Protein AF-A0A3N4IXH9-F1 (afdb_monomer_lite)

Organism: NCBI:txid1336337

Foldseek 3Di:
DDKDKDQWDPAADDDDPFFPPRCRIGIKIKDKDFCPDPVNVVCVVFQKDKDKDWDDLDDPPPPPPDPVDDDDDDDDDDPPPCDPVNVVVVSVVSVLFGTKMKIFIFGKDWDDPPDPSFVVSLVSRCVVPPDPPCCVGNPDPRMIMIMTDTAKMWMAHSVRDIDIGGDPRGDPCCPPPPDDDDPDDDDDDDDDDDD

Radius of gyration: 23.88 Å; chains: 1; bounding box: 67×43×76 Å

Secondary structure (DSSP, 8-state):
--EEEESS-SSPPPPPTT---------EEEEEE-TTSHHHHHHHH--EEEEEEE----------S--TT--------------HHHHHHHHHHHHHH---EEEEEEEEEEPPTT-HHHHHHHHHHHHHS-GGGTHHHHSSTTPEEEEEEEEEEEEE-TTS-EEEEE-TTS-----S---S--S------------

pLDDT: mean 70.68, std 21.13, range [31.0, 94.12]

Structure (mmCIF, N/CA/C/O backbone):
data_AF-A0A3N4IXH9-F1
#
_entry.id   AF-A0A3N4IXH9-F1
#
loop_
_atom_site.group_PDB
_atom_site.id
_atom_site.type_symbol
_atom_site.label_atom_id
_atom_site.label_alt_id
_atom_site.label_comp_id
_atom_site.label_asym_id
_atom_site.label_entity_id
_atom_site.label_seq_id
_atom_site.pdbx_PDB_ins_code
_atom_site.Cartn_x
_atom_site.Cartn_y
_atom_site.Cartn_z
_atom_site.occupancy
_atom_site.B_iso_or_equiv
_atom_site.auth_seq_id
_atom_site.auth_comp_id
_atom_site.auth_asym_id
_atom_site.auth_atom_id
_atom_site.pdbx_PDB_model_num
ATOM 1 N N . MET A 1 1 ? 0.686 9.020 2.179 1.00 62.75 1 MET A N 1
ATOM 2 C CA . MET A 1 1 ? 0.130 7.804 2.810 1.00 62.75 1 MET A CA 1
ATOM 3 C C . MET A 1 1 ? 1.304 6.926 3.126 1.00 62.75 1 MET A C 1
ATOM 5 O O . MET A 1 1 ? 1.977 6.500 2.195 1.00 62.75 1 MET A O 1
ATOM 9 N N . ASN A 1 2 ? 1.575 6.731 4.406 1.00 80.38 2 ASN A N 1
ATOM 10 C CA . ASN A 1 2 ? 2.655 5.852 4.805 1.00 80.38 2 ASN A CA 1
ATOM 11 C C . ASN A 1 2 ? 2.198 4.404 4.692 1.00 80.38 2 ASN A C 1
ATOM 13 O O . ASN A 1 2 ? 0.999 4.109 4.677 1.00 80.38 2 ASN A O 1
ATOM 17 N N . TYR A 1 3 ? 3.165 3.509 4.599 1.00 89.44 3 TYR A N 1
ATOM 18 C CA . TYR A 1 3 ? 2.923 2.082 4.614 1.00 89.44 3 TYR A CA 1
ATOM 19 C C . TYR A 1 3 ? 3.891 1.425 5.591 1.00 89.44 3 TYR A C 1
ATOM 21 O O . TYR A 1 3 ? 4.951 1.966 5.899 1.00 89.44 3 TYR A O 1
ATOM 29 N N . THR A 1 4 ? 3.523 0.255 6.086 1.00 92.31 4 THR A N 1
ATOM 30 C CA . THR A 1 4 ? 4.424 -0.602 6.853 1.00 92.31 4 THR A CA 1
ATOM 31 C C . THR A 1 4 ? 4.406 -1.975 6.227 1.00 92.31 4 THR A C 1
ATOM 33 O O . THR A 1 4 ? 3.350 -2.587 6.104 1.00 92.31 4 THR A O 1
ATOM 36 N N . TYR A 1 5 ? 5.573 -2.447 5.812 1.00 92.75 5 TYR A N 1
ATOM 37 C CA . TYR A 1 5 ? 5.736 -3.822 5.373 1.00 92.75 5 TYR A CA 1
ATOM 38 C C . TYR A 1 5 ? 5.918 -4.724 6.593 1.00 92.75 5 TYR A C 1
ATOM 40 O O . TYR A 1 5 ? 6.781 -4.461 7.431 1.00 92.75 5 TYR A O 1
ATOM 48 N N . LEU A 1 6 ? 5.126 -5.789 6.677 1.00 92.38 6 LEU A N 1
ATOM 49 C CA . LEU A 1 6 ? 5.348 -6.882 7.610 1.00 92.38 6 LEU A CA 1
ATOM 50 C C . LEU A 1 6 ? 5.650 -8.161 6.830 1.00 92.38 6 LEU A C 1
ATOM 52 O O . LEU A 1 6 ? 4.839 -8.554 5.995 1.00 92.38 6 LEU A O 1
ATOM 56 N N . PRO A 1 7 ? 6.767 -8.850 7.116 1.00 89.88 7 PRO A N 1
ATOM 57 C CA . PRO A 1 7 ? 7.109 -10.093 6.428 1.00 89.88 7 PRO A CA 1
ATOM 58 C C . PRO A 1 7 ? 6.159 -11.243 6.781 1.00 89.88 7 PRO A C 1
ATOM 60 O O . PRO A 1 7 ? 5.978 -12.159 5.986 1.00 89.88 7 PRO A O 1
ATOM 63 N N . VAL A 1 8 ? 5.566 -11.198 7.975 1.00 88.19 8 VAL A N 1
ATOM 64 C CA . VAL A 1 8 ? 4.682 -12.230 8.511 1.00 88.19 8 VAL A CA 1
ATOM 65 C C . VAL A 1 8 ? 3.567 -11.536 9.276 1.00 88.19 8 VAL A C 1
ATOM 67 O O . VAL A 1 8 ? 3.833 -10.758 10.195 1.00 88.19 8 VAL A O 1
ATOM 70 N N . SER A 1 9 ? 2.322 -11.821 8.904 1.00 88.25 9 SER A N 1
ATOM 71 C CA . SER A 1 9 ? 1.167 -11.437 9.708 1.00 88.25 9 SER A CA 1
ATOM 72 C C . SER A 1 9 ? 0.860 -12.494 10.785 1.00 88.25 9 SER A C 1
ATOM 74 O O . SER A 1 9 ? 0.849 -13.689 10.464 1.00 88.25 9 SER A O 1
ATOM 76 N N . PRO A 1 10 ? 0.580 -12.081 12.041 1.00 88.44 10 PRO A N 1
ATOM 77 C CA . PRO A 1 10 ? 0.090 -12.981 13.084 1.00 88.44 10 PRO A CA 1
ATOM 78 C C . PRO A 1 10 ? -1.407 -13.309 12.950 1.00 88.44 10 PRO A C 1
ATOM 80 O O . PRO A 1 10 ? -1.886 -14.203 13.645 1.00 88.44 10 PRO A O 1
ATOM 83 N N . TYR A 1 11 ? -2.143 -12.607 12.080 1.00 88.25 11 TYR A N 1
ATOM 84 C CA . TYR A 1 11 ? -3.570 -12.826 11.844 1.00 88.25 11 TYR A CA 1
ATOM 85 C C . TYR A 1 11 ? -3.808 -13.533 10.501 1.00 88.25 11 TYR A C 1
ATOM 87 O O . TYR A 1 11 ? -3.047 -13.318 9.554 1.00 88.25 11 TYR A O 1
ATOM 95 N N . PRO A 1 12 ? -4.870 -14.354 10.390 1.00 84.12 12 PRO A N 1
ATOM 96 C CA . PRO A 1 12 ? -5.254 -14.984 9.134 1.00 84.12 12 PRO A CA 1
ATOM 97 C C . PRO A 1 12 ? -5.460 -13.968 8.013 1.00 84.12 12 PRO A C 1
ATOM 99 O O . PRO A 1 12 ? -6.239 -13.025 8.144 1.00 84.12 12 PRO A O 1
ATOM 102 N N . LEU A 1 13 ? -4.792 -14.189 6.883 1.00 79.81 13 LEU A N 1
ATOM 103 C CA . LEU A 1 13 ? -5.006 -13.374 5.692 1.00 79.81 13 LEU A CA 1
ATOM 104 C C . LEU A 1 13 ? -6.281 -13.813 4.954 1.00 79.81 13 LEU A C 1
ATOM 106 O O . LEU A 1 13 ? -6.589 -15.008 4.925 1.00 79.81 13 LEU A O 1
ATOM 110 N N . PRO A 1 14 ? -7.022 -12.882 4.323 1.00 70.44 14 PRO A N 1
ATOM 111 C CA . PRO A 1 14 ? -8.186 -13.247 3.530 1.00 70.44 14 PRO A CA 1
ATOM 112 C C . PRO A 1 14 ? -7.795 -14.162 2.371 1.00 70.44 14 PRO A C 1
ATOM 114 O O . PRO A 1 14 ? -6.742 -13.990 1.745 1.00 70.44 14 PRO A O 1
ATOM 117 N N . ALA A 1 15 ? -8.683 -15.108 2.061 1.00 65.88 15 ALA A N 1
ATOM 118 C CA . ALA A 1 15 ? -8.535 -15.977 0.905 1.00 65.88 15 ALA A CA 1
ATOM 119 C C . ALA A 1 15 ? -8.451 -15.135 -0.376 1.00 65.88 15 ALA A C 1
ATOM 121 O O . ALA A 1 15 ? -9.263 -14.233 -0.602 1.00 65.88 15 ALA A O 1
ATOM 122 N N . THR A 1 16 ? -7.465 -15.430 -1.220 1.00 66.19 16 THR A N 1
ATOM 123 C CA . THR A 1 16 ? -7.347 -14.795 -2.531 1.00 66.19 16 THR A CA 1
ATOM 124 C C . THR A 1 16 ? -8.199 -15.568 -3.528 1.00 66.19 16 THR A C 1
ATOM 126 O O . THR A 1 16 ? -8.319 -16.788 -3.452 1.00 66.19 16 THR A O 1
ATOM 129 N N . SER A 1 17 ? -8.851 -14.864 -4.459 1.00 54.59 17 SER A N 1
ATOM 130 C CA . SER A 1 17 ? -9.852 -15.466 -5.361 1.00 54.59 17 SER A CA 1
ATOM 131 C C . SER A 1 17 ? -9.294 -16.499 -6.354 1.00 54.59 17 SER A C 1
ATOM 133 O O . SER A 1 17 ? -10.045 -16.983 -7.193 1.00 54.59 17 SER A O 1
ATOM 135 N N . ILE A 1 18 ? -7.989 -16.782 -6.305 1.00 53.88 18 ILE A N 1
ATOM 136 C CA . ILE A 1 18 ? -7.250 -17.514 -7.342 1.00 53.88 18 ILE A CA 1
ATOM 137 C C . ILE A 1 18 ? -6.733 -18.867 -6.828 1.00 53.88 18 ILE A C 1
ATOM 139 O O . ILE A 1 18 ? -6.409 -19.728 -7.633 1.00 53.88 18 ILE A O 1
ATOM 143 N N . SER A 1 19 ? -6.689 -19.118 -5.513 1.00 49.44 19 SER A N 1
ATOM 144 C CA . SER A 1 19 ? -6.167 -20.394 -5.014 1.00 49.44 19 SER A CA 1
ATOM 145 C C . SER A 1 19 ? -6.660 -20.747 -3.619 1.00 49.44 19 SER A C 1
ATOM 147 O O . SER A 1 19 ? -6.647 -19.936 -2.695 1.00 49.44 19 SER A O 1
ATOM 149 N N . SER A 1 20 ? -7.018 -22.016 -3.453 1.00 48.81 20 SER A N 1
ATOM 150 C CA . SER A 1 20 ? -7.229 -22.713 -2.183 1.00 48.81 20 SER A CA 1
ATOM 151 C C . SER A 1 20 ? -5.920 -22.938 -1.402 1.00 48.81 20 SER A C 1
ATOM 153 O O . SER A 1 20 ? -5.792 -23.924 -0.677 1.00 48.81 20 SER A O 1
ATOM 155 N N . SER A 1 21 ? -4.918 -22.064 -1.555 1.00 50.97 21 SER A N 1
ATOM 156 C CA . SER A 1 21 ? -3.692 -22.100 -0.762 1.00 50.97 21 SER A CA 1
ATOM 157 C C . SER A 1 21 ? -4.029 -21.693 0.673 1.00 50.97 21 SER A C 1
ATOM 159 O O . SER A 1 21 ? -4.278 -20.522 0.961 1.00 50.97 21 SER A O 1
ATOM 161 N N . SER A 1 22 ? -4.033 -22.658 1.588 1.00 53.00 22 SER A N 1
ATOM 162 C CA . SER A 1 22 ? -4.315 -22.481 3.017 1.00 53.00 22 SER A CA 1
ATOM 163 C C . SER A 1 22 ? -3.175 -21.798 3.789 1.00 53.00 22 SER A C 1
ATOM 165 O O . SER A 1 22 ? -3.011 -22.040 4.985 1.00 53.00 22 SER A O 1
ATOM 167 N N . SER A 1 23 ? -2.330 -21.001 3.126 1.00 60.78 23 SER A N 1
ATOM 168 C CA . SER A 1 23 ? -1.272 -20.245 3.792 1.00 60.78 23 SER A CA 1
ATOM 169 C C . SER A 1 23 ? -1.914 -19.112 4.593 1.00 60.78 23 SER A C 1
ATOM 171 O O . SER A 1 23 ? -2.156 -18.018 4.087 1.00 60.78 23 SER A O 1
ATOM 173 N N . THR A 1 24 ? -2.214 -19.398 5.857 1.00 66.88 24 THR A N 1
ATOM 174 C CA . THR A 1 24 ? -2.821 -18.463 6.816 1.00 66.88 24 THR A CA 1
ATOM 175 C C . THR A 1 24 ? -1.896 -17.292 7.164 1.00 66.88 24 THR A C 1
ATOM 177 O O . THR A 1 24 ? -2.345 -16.312 7.746 1.00 66.88 24 THR A O 1
ATOM 180 N N . SER A 1 25 ? -0.612 -17.373 6.801 1.00 75.38 25 SER A N 1
ATOM 181 C CA . SER A 1 25 ? 0.394 -16.354 7.082 1.00 75.38 25 SER A CA 1
ATOM 182 C C . SER A 1 25 ? 1.233 -16.049 5.844 1.00 75.38 25 SER A C 1
ATOM 184 O O . SER A 1 25 ? 1.491 -16.925 5.019 1.00 75.38 25 SER A O 1
ATOM 186 N N . GLY A 1 26 ? 1.642 -14.792 5.715 1.00 82.44 26 GLY A N 1
ATOM 187 C CA . GLY A 1 26 ? 2.444 -14.297 4.608 1.00 82.44 26 GLY A CA 1
ATOM 188 C C . GLY A 1 26 ? 2.765 -12.810 4.762 1.00 82.44 26 GLY A C 1
ATOM 189 O O . GLY A 1 26 ? 2.314 -12.179 5.729 1.00 82.44 26 GLY A O 1
ATOM 190 N N . PRO A 1 27 ? 3.539 -12.253 3.819 1.00 89.38 27 PRO A N 1
ATOM 191 C CA . PRO A 1 27 ? 3.901 -10.848 3.834 1.00 89.38 27 PRO A CA 1
ATOM 192 C C . PRO A 1 27 ? 2.694 -9.957 3.540 1.00 89.38 27 PRO A C 1
ATOM 194 O O . PRO A 1 27 ? 1.865 -10.259 2.677 1.00 89.38 27 PRO A O 1
ATOM 197 N N . VAL A 1 28 ? 2.618 -8.826 4.238 1.00 92.94 28 VAL A N 1
ATOM 198 C CA . VAL A 1 28 ? 1.545 -7.841 4.082 1.00 92.94 28 VAL A CA 1
ATOM 199 C C . VAL A 1 28 ? 2.058 -6.413 4.096 1.00 92.94 28 VAL A C 1
ATOM 201 O O . VAL A 1 28 ? 3.074 -6.085 4.709 1.00 92.94 28 VAL A O 1
ATOM 204 N N . ILE A 1 29 ? 1.298 -5.538 3.446 1.00 94.12 29 ILE A N 1
ATOM 205 C CA . ILE A 1 29 ? 1.477 -4.093 3.512 1.00 94.12 29 ILE A CA 1
ATOM 206 C C . ILE A 1 29 ? 0.325 -3.505 4.318 1.00 94.12 29 ILE A C 1
ATOM 208 O O . ILE A 1 29 ? -0.839 -3.622 3.942 1.00 94.12 29 ILE A O 1
ATOM 212 N N . ILE A 1 30 ? 0.659 -2.848 5.419 1.00 93.44 30 ILE A N 1
ATOM 213 C CA . ILE A 1 30 ? -0.283 -2.124 6.263 1.00 93.44 30 ILE A CA 1
ATOM 214 C C . ILE A 1 30 ? -0.332 -0.678 5.799 1.00 93.44 30 ILE A C 1
ATOM 216 O O . ILE A 1 30 ? 0.703 -0.041 5.596 1.00 93.44 30 ILE A O 1
ATOM 220 N N . MET A 1 31 ? -1.537 -0.148 5.675 1.00 91.88 31 MET A N 1
ATOM 221 C CA . MET A 1 31 ? -1.786 1.264 5.438 1.00 91.88 31 MET A CA 1
ATOM 222 C C . MET A 1 31 ? -3.039 1.703 6.184 1.00 91.88 31 MET A C 1
ATOM 224 O O . MET A 1 31 ? -3.911 0.898 6.505 1.00 91.88 31 MET A O 1
ATOM 228 N N . THR A 1 32 ? -3.144 2.995 6.458 1.00 90.25 32 THR A N 1
ATOM 229 C CA . THR A 1 32 ? -4.322 3.574 7.098 1.00 90.25 32 THR A CA 1
ATOM 230 C C . THR A 1 32 ? -5.202 4.306 6.098 1.00 90.25 32 THR A C 1
ATOM 232 O O . THR A 1 32 ? -4.756 4.759 5.044 1.00 90.25 32 THR A O 1
ATOM 235 N N . THR A 1 33 ? -6.495 4.411 6.389 1.00 89.19 33 THR A N 1
ATOM 236 C CA . THR A 1 33 ? -7.419 5.201 5.575 1.00 89.19 33 THR A CA 1
ATOM 237 C C . THR A 1 33 ? -8.544 5.790 6.416 1.00 89.19 33 THR A C 1
ATOM 239 O O . THR A 1 33 ? -8.880 5.274 7.477 1.00 89.19 33 THR A O 1
ATOM 242 N N . GLN A 1 34 ? -9.137 6.885 5.948 1.00 88.12 34 GLN A N 1
ATOM 243 C CA . GLN A 1 34 ? -10.284 7.505 6.607 1.00 88.12 34 GLN A CA 1
ATOM 244 C C . GLN A 1 34 ? -11.594 6.871 6.107 1.00 88.12 34 GLN A C 1
ATOM 246 O O . GLN A 1 34 ? -11.737 6.622 4.903 1.00 88.12 34 GLN A O 1
ATOM 251 N N . PRO A 1 35 ? -12.589 6.645 6.978 1.00 85.31 35 PRO A N 1
ATOM 252 C CA . PRO A 1 35 ? -13.747 5.814 6.671 1.00 85.31 35 PRO A CA 1
ATOM 253 C C . PRO A 1 35 ? -14.724 6.517 5.726 1.00 85.31 35 PRO A C 1
ATOM 255 O O . PRO A 1 35 ? -15.407 5.863 4.949 1.00 85.31 35 PRO A O 1
ATOM 258 N N . SER A 1 36 ? -14.732 7.851 5.730 1.00 86.75 36 SER A N 1
ATOM 259 C CA . SER A 1 36 ? -15.562 8.698 4.870 1.00 86.75 36 SER A CA 1
ATOM 260 C C . SER A 1 36 ? -15.049 8.828 3.431 1.00 86.75 36 SER A C 1
ATOM 262 O O . SER A 1 36 ? -15.692 9.467 2.598 1.00 86.75 36 SER A O 1
ATOM 264 N N . THR A 1 37 ? -13.885 8.258 3.106 1.00 88.00 37 THR A N 1
ATOM 265 C CA . THR A 1 37 ? -13.291 8.430 1.777 1.00 88.00 37 THR A CA 1
ATOM 266 C C . THR A 1 37 ? -13.901 7.482 0.751 1.00 88.00 37 THR A C 1
ATOM 268 O O . THR A 1 37 ? -14.219 6.328 1.040 1.00 88.00 37 THR A O 1
ATOM 271 N N . LYS A 1 38 ? -13.952 7.932 -0.512 1.00 89.81 38 LYS A N 1
ATOM 272 C CA . LYS A 1 38 ? -14.266 7.057 -1.655 1.00 89.81 38 LYS A CA 1
ATOM 273 C C . LYS A 1 38 ? -13.324 5.853 -1.731 1.00 89.81 38 LYS A C 1
ATOM 275 O O . LYS A 1 38 ? -13.741 4.790 -2.171 1.00 89.81 38 LYS A O 1
ATOM 280 N N . LYS A 1 39 ? -12.068 6.009 -1.285 1.00 86.44 39 LYS A N 1
ATOM 281 C CA . LYS A 1 39 ? -11.094 4.914 -1.227 1.00 86.44 39 LYS A CA 1
ATOM 282 C C . LYS A 1 39 ? -11.608 3.785 -0.336 1.00 86.44 39 LYS A C 1
ATOM 284 O O . LYS A 1 39 ? -11.651 2.654 -0.795 1.00 86.44 39 LYS A O 1
ATOM 289 N N . THR A 1 40 ? -12.044 4.089 0.884 1.00 89.56 40 THR A N 1
ATOM 290 C CA . THR A 1 40 ? -12.582 3.080 1.810 1.00 89.56 40 THR A CA 1
ATOM 291 C C . THR A 1 40 ? -13.818 2.395 1.250 1.00 89.56 40 THR A C 1
ATOM 293 O O . THR A 1 40 ? -13.888 1.171 1.270 1.00 89.56 40 THR A O 1
ATOM 296 N N . LEU A 1 41 ? -14.746 3.163 0.674 1.00 91.44 41 LEU A N 1
ATOM 297 C CA . LEU A 1 41 ? -15.937 2.603 0.031 1.00 91.44 41 LEU A CA 1
ATOM 298 C C . LEU A 1 41 ? -15.569 1.640 -1.107 1.00 91.44 41 LEU A C 1
ATOM 300 O O . LEU A 1 41 ? -16.084 0.523 -1.166 1.00 91.44 41 LEU A O 1
ATOM 304 N N . ASN A 1 42 ? -14.637 2.042 -1.974 1.00 91.75 42 ASN A N 1
ATOM 305 C CA . ASN A 1 42 ? -14.183 1.207 -3.081 1.00 91.75 42 ASN A CA 1
ATOM 306 C C . ASN A 1 42 ? -13.516 -0.078 -2.578 1.00 91.75 42 ASN A C 1
ATOM 308 O O . ASN A 1 42 ? -13.824 -1.143 -3.104 1.00 91.75 42 ASN A O 1
ATOM 312 N N . LEU A 1 43 ? -12.680 0.004 -1.536 1.00 91.44 43 LEU A N 1
ATOM 313 C CA . LEU A 1 43 ? -12.023 -1.157 -0.924 1.00 91.44 43 LEU A CA 1
ATOM 314 C C . LEU A 1 43 ? -13.025 -2.167 -0.353 1.00 91.44 43 LEU A C 1
ATOM 316 O O . LEU A 1 43 ? -12.805 -3.368 -0.467 1.00 91.44 43 LEU A O 1
ATOM 320 N N . THR A 1 44 ? -14.129 -1.700 0.237 1.00 89.12 44 THR A N 1
ATOM 321 C CA . THR A 1 44 ? -15.196 -2.587 0.723 1.00 89.12 44 THR A CA 1
ATOM 322 C C . THR A 1 44 ? -15.959 -3.247 -0.427 1.00 89.12 44 THR A C 1
ATOM 324 O O . THR A 1 44 ? -16.347 -4.405 -0.310 1.00 89.12 44 THR A O 1
ATOM 327 N N . SER A 1 45 ? -16.167 -2.539 -1.542 1.00 92.25 45 SER A N 1
ATOM 328 C CA . SER A 1 45 ? -16.876 -3.085 -2.711 1.00 92.25 45 SER A CA 1
ATOM 329 C C . SER A 1 45 ? -16.025 -4.024 -3.572 1.00 92.25 45 SER A C 1
ATOM 331 O O . SER A 1 45 ? -16.546 -4.969 -4.159 1.00 92.25 45 SER A O 1
ATOM 333 N N . ASN A 1 46 ? -14.721 -3.760 -3.666 1.00 92.00 46 ASN A N 1
ATOM 334 C CA . ASN A 1 46 ? -13.781 -4.514 -4.477 1.00 92.00 46 ASN A CA 1
ATOM 335 C C . ASN A 1 46 ? -12.417 -4.556 -3.768 1.00 92.00 46 ASN A C 1
ATOM 337 O O . ASN A 1 46 ? -11.705 -3.547 -3.751 1.00 92.00 46 ASN A O 1
ATOM 341 N N . PRO A 1 47 ? -12.019 -5.719 -3.225 1.00 91.38 47 PRO A N 1
ATOM 342 C CA . PRO A 1 47 ? -10.752 -5.851 -2.523 1.00 91.38 47 PRO A CA 1
ATOM 343 C C . PRO A 1 47 ? -9.545 -5.882 -3.471 1.00 91.38 47 PRO A C 1
ATOM 345 O O . PRO A 1 47 ? -8.417 -5.820 -2.993 1.00 91.38 47 PRO A O 1
ATOM 348 N N . ARG A 1 48 ? -9.721 -5.982 -4.797 1.00 91.88 48 ARG A N 1
ATOM 349 C CA . ARG A 1 48 ? -8.594 -6.000 -5.743 1.00 91.88 48 ARG A CA 1
ATOM 350 C C . ARG A 1 48 ? -7.961 -4.617 -5.843 1.00 91.88 48 ARG A C 1
ATOM 352 O O . ARG A 1 48 ? -8.611 -3.654 -6.249 1.00 91.88 48 ARG A O 1
ATOM 359 N N . VAL A 1 49 ? -6.678 -4.535 -5.509 1.00 93.06 49 VAL A N 1
ATOM 360 C CA . VAL A 1 49 ? -5.915 -3.286 -5.480 1.00 93.06 49 VAL A CA 1
ATOM 361 C C . VAL A 1 49 ? -4.607 -3.406 -6.247 1.00 93.06 49 VAL A C 1
ATOM 363 O O . VAL A 1 49 ? -4.026 -4.482 -6.362 1.00 93.06 49 VAL A O 1
ATOM 366 N N . SER A 1 50 ? -4.134 -2.261 -6.731 1.00 93.62 50 SER A N 1
ATOM 367 C CA . SER A 1 50 ? -2.798 -2.091 -7.289 1.00 93.62 50 SER A CA 1
ATOM 368 C C . SER A 1 50 ? -2.095 -0.965 -6.534 1.00 93.62 50 SER A C 1
ATOM 370 O O . SER A 1 50 ? -2.673 0.107 -6.326 1.00 93.62 50 SER A O 1
ATOM 372 N N . LEU A 1 51 ? -0.878 -1.224 -6.067 1.00 92.81 51 LEU A N 1
ATOM 373 C CA . LEU A 1 51 ? -0.031 -0.292 -5.338 1.00 92.81 51 LEU A CA 1
ATOM 374 C C . LEU A 1 51 ? 1.188 0.024 -6.198 1.00 92.81 51 LEU A C 1
ATOM 376 O O . LEU A 1 51 ? 1.983 -0.862 -6.496 1.00 92.81 51 LEU A O 1
ATOM 380 N N . LEU A 1 52 ? 1.351 1.291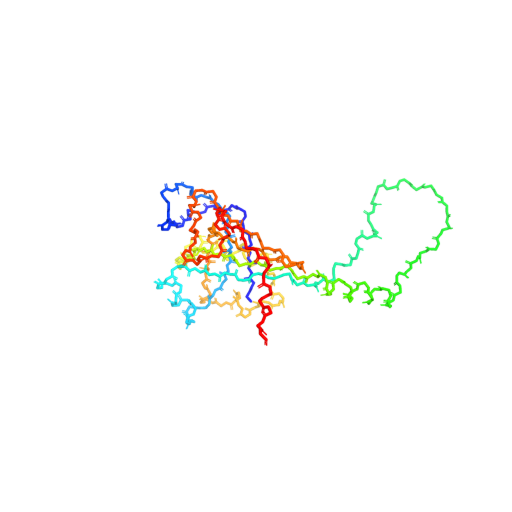 -6.568 1.00 91.75 52 LEU A N 1
ATOM 381 C CA . LEU A 1 52 ? 2.556 1.755 -7.243 1.00 91.75 52 LEU A CA 1
ATOM 382 C C . LEU A 1 52 ? 3.575 2.220 -6.201 1.00 91.75 52 LEU A C 1
ATOM 384 O O . LEU A 1 52 ? 3.313 3.153 -5.439 1.00 91.75 52 LEU A O 1
ATOM 388 N N . VAL A 1 53 ? 4.738 1.582 -6.194 1.00 87.62 53 VAL A N 1
ATOM 389 C CA . VAL A 1 53 ? 5.904 1.962 -5.396 1.00 87.62 53 VAL A CA 1
ATOM 390 C C . VAL A 1 53 ? 6.976 2.457 -6.357 1.00 87.62 53 VAL A C 1
ATOM 392 O O . VAL A 1 53 ? 7.199 1.851 -7.398 1.00 87.62 53 VAL A O 1
ATOM 395 N N . HIS A 1 54 ? 7.632 3.559 -6.028 1.00 84.69 54 HIS A N 1
ATOM 396 C CA . HIS A 1 54 ? 8.819 4.032 -6.732 1.00 84.69 54 HIS A CA 1
ATOM 397 C C . HIS A 1 54 ? 9.904 4.323 -5.703 1.00 84.69 54 HIS A C 1
ATOM 399 O O . HIS A 1 54 ? 9.599 4.608 -4.538 1.00 84.69 54 HIS A O 1
ATOM 405 N N . ASP A 1 55 ? 11.161 4.220 -6.109 1.00 75.06 55 ASP A N 1
ATOM 406 C CA . ASP A 1 55 ? 12.261 4.694 -5.293 1.00 75.06 55 ASP A CA 1
ATOM 407 C C . ASP A 1 55 ? 12.209 6.221 -5.164 1.00 75.06 55 ASP A C 1
ATOM 409 O O . ASP A 1 55 ? 12.060 6.965 -6.130 1.00 75.06 55 ASP A O 1
ATOM 413 N N . TRP A 1 56 ? 12.320 6.708 -3.928 1.00 66.44 56 TRP A N 1
ATOM 414 C CA . TRP A 1 56 ? 12.670 8.102 -3.700 1.00 66.44 56 TRP A CA 1
ATOM 415 C C . TRP A 1 56 ? 14.189 8.161 -3.590 1.00 66.44 56 TRP A C 1
ATOM 417 O O . TRP A 1 56 ? 14.783 7.527 -2.715 1.00 66.44 56 TRP A O 1
ATOM 427 N N . VAL A 1 57 ? 14.826 8.954 -4.446 1.00 54.41 57 VAL A N 1
ATOM 428 C CA . VAL A 1 57 ? 16.235 9.334 -4.302 1.00 54.41 57 VAL A CA 1
ATOM 429 C C . VAL A 1 57 ? 16.408 10.234 -3.076 1.00 54.41 57 VAL A C 1
ATOM 431 O O . VAL A 1 57 ? 16.422 11.457 -3.177 1.00 54.41 57 VAL A O 1
ATOM 434 N N . SER A 1 58 ? 16.484 9.635 -1.892 1.00 53.91 58 SER A N 1
ATOM 435 C CA . SER A 1 58 ? 16.845 10.342 -0.665 1.00 53.91 58 SER A CA 1
ATOM 436 C C . SER A 1 58 ? 18.266 9.971 -0.283 1.00 53.91 58 SER A C 1
ATOM 438 O O . SER A 1 58 ? 18.586 8.803 -0.060 1.00 53.91 58 SER A O 1
ATOM 440 N N . HIS A 1 59 ? 19.117 10.996 -0.246 1.00 41.69 59 HIS A N 1
ATOM 441 C CA . HIS A 1 59 ? 20.520 10.973 0.145 1.00 41.69 59 HIS A CA 1
ATOM 442 C C . HIS A 1 59 ? 20.749 10.055 1.348 1.00 41.69 59 HIS A C 1
ATOM 444 O O . HIS A 1 59 ? 20.537 10.453 2.492 1.00 41.69 59 HIS A O 1
ATOM 450 N N . ARG A 1 60 ? 21.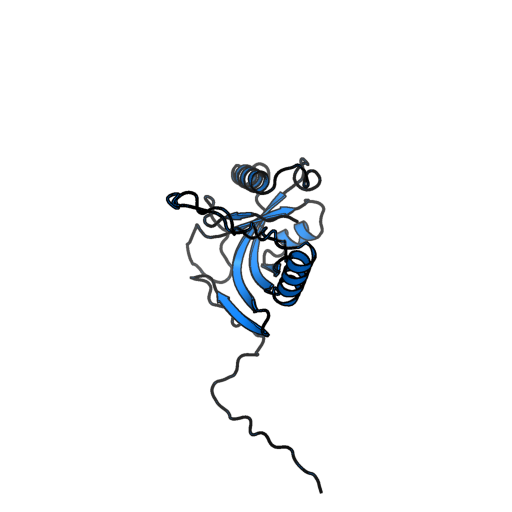241 8.833 1.124 1.00 44.62 60 ARG A N 1
ATOM 451 C CA . ARG A 1 60 ? 21.995 8.182 2.191 1.00 44.62 60 ARG A CA 1
ATOM 452 C C . ARG A 1 60 ? 23.273 9.009 2.321 1.00 44.62 60 ARG A C 1
ATOM 454 O O . ARG A 1 60 ? 24.015 9.049 1.337 1.00 44.62 60 ARG A O 1
ATOM 461 N N . PRO A 1 61 ? 23.553 9.691 3.450 1.00 41.44 61 PRO A N 1
ATOM 462 C CA . PRO A 1 61 ? 24.914 10.141 3.687 1.00 41.44 61 PRO A CA 1
ATOM 463 C C . PRO A 1 61 ? 25.781 8.900 3.520 1.00 41.44 61 PRO A C 1
ATOM 465 O O . PRO A 1 61 ? 25.481 7.851 4.099 1.00 41.44 61 PRO A O 1
ATOM 468 N N . SER A 1 62 ? 26.758 8.978 2.620 1.00 38.53 62 SER A N 1
ATOM 469 C CA . SER A 1 62 ? 27.645 7.863 2.345 1.00 38.53 62 SER A CA 1
ATOM 470 C C . SER A 1 62 ? 28.163 7.347 3.684 1.00 38.53 62 SER A C 1
ATOM 472 O O . SER A 1 62 ? 28.828 8.070 4.426 1.00 38.53 62 SER A O 1
ATOM 474 N N . LEU A 1 63 ? 27.837 6.098 4.023 1.00 45.31 63 LEU A N 1
ATOM 475 C CA . LEU A 1 63 ? 28.456 5.382 5.135 1.00 45.31 63 LEU A CA 1
ATOM 476 C C . LEU A 1 63 ? 29.891 5.025 4.728 1.00 45.31 63 LEU A C 1
ATOM 478 O O . LEU A 1 63 ? 30.273 3.868 4.627 1.00 45.31 63 LEU A O 1
ATOM 482 N N . SER A 1 64 ? 30.690 6.044 4.449 1.00 47.69 64 SER A N 1
ATOM 483 C CA . SER A 1 64 ? 32.120 5.974 4.216 1.00 47.69 64 SER A CA 1
ATOM 484 C C . SER A 1 64 ? 32.828 6.567 5.429 1.00 47.69 64 SER A C 1
ATOM 486 O O . SER A 1 64 ? 33.639 7.467 5.264 1.00 47.69 64 SER A O 1
ATOM 488 N N . SER A 1 65 ? 32.458 6.148 6.649 1.00 43.97 65 SER A N 1
ATOM 489 C CA . SER A 1 65 ? 33.161 6.454 7.914 1.00 43.97 65 SER A CA 1
ATOM 490 C C . SER A 1 65 ? 32.573 5.672 9.107 1.00 43.97 65 SER A C 1
ATOM 492 O O . SER A 1 65 ? 32.150 6.269 10.088 1.00 43.97 65 SER A O 1
ATOM 494 N N . ALA A 1 66 ? 32.497 4.339 9.055 1.00 42.91 66 ALA A N 1
ATOM 495 C CA . ALA A 1 66 ? 32.238 3.549 10.270 1.00 42.91 66 ALA A CA 1
ATOM 496 C C . ALA A 1 66 ? 32.802 2.122 10.180 1.00 42.91 66 ALA A C 1
ATOM 498 O O . ALA A 1 66 ? 32.116 1.151 10.482 1.00 42.91 66 ALA A O 1
ATOM 499 N N . ASN A 1 67 ? 34.074 1.974 9.799 1.00 40.66 67 ASN A N 1
ATOM 500 C CA . ASN A 1 67 ? 34.812 0.775 10.201 1.00 40.66 67 ASN A CA 1
ATOM 501 C C . ASN A 1 67 ? 35.206 0.945 11.677 1.00 40.66 67 ASN A C 1
ATOM 503 O O . ASN A 1 67 ? 36.281 1.449 11.983 1.00 40.66 67 ASN A O 1
ATOM 507 N N . ALA A 1 68 ? 34.327 0.538 12.597 1.00 44.81 68 ALA A N 1
ATOM 508 C CA . ALA A 1 68 ? 34.548 0.616 14.048 1.00 44.81 68 ALA A CA 1
ATOM 509 C C . ALA A 1 68 ? 35.573 -0.409 14.593 1.00 44.81 68 ALA A C 1
ATOM 511 O O . ALA A 1 68 ? 35.762 -0.496 15.801 1.00 44.81 68 ALA A O 1
ATOM 512 N N . PHE A 1 69 ? 36.236 -1.184 13.723 1.00 41.53 69 PHE A N 1
ATOM 513 C CA . PHE A 1 69 ? 37.152 -2.270 14.109 1.00 41.53 69 PHE A CA 1
ATOM 514 C C . PHE A 1 69 ? 38.497 -2.287 13.359 1.00 41.53 69 PHE A C 1
ATOM 516 O O . PHE A 1 69 ? 39.217 -3.281 13.418 1.00 41.53 69 PHE A O 1
ATOM 523 N N . ALA A 1 70 ? 38.881 -1.211 12.664 1.00 45.66 70 ALA A N 1
ATOM 524 C CA . ALA A 1 70 ? 40.213 -1.150 12.058 1.00 45.66 70 ALA A CA 1
ATOM 525 C C . ALA A 1 70 ? 41.275 -0.823 13.134 1.00 45.66 70 ALA A C 1
ATOM 527 O O . ALA A 1 70 ? 41.167 0.225 13.776 1.00 45.66 70 ALA A O 1
ATOM 528 N N . PRO A 1 71 ? 42.288 -1.684 13.363 1.00 37.41 71 PRO A N 1
ATOM 529 C CA . PRO A 1 71 ? 43.337 -1.411 14.336 1.00 37.41 71 PRO A CA 1
ATOM 530 C C . PRO A 1 71 ? 44.158 -0.192 13.901 1.00 37.41 71 PRO A C 1
ATOM 532 O O . PRO A 1 71 ? 44.576 -0.063 12.751 1.00 37.41 71 PRO A O 1
ATOM 535 N N . SER A 1 72 ? 44.352 0.724 14.844 1.00 46.16 72 SER A N 1
ATOM 536 C CA . SER A 1 72 ? 45.053 1.990 14.678 1.00 46.16 72 SER A CA 1
ATOM 537 C C . SER A 1 72 ? 46.564 1.785 14.541 1.00 46.16 72 SER A C 1
ATOM 539 O O . SER A 1 72 ? 47.252 1.582 15.542 1.00 46.16 72 SER A O 1
ATOM 541 N N . THR A 1 73 ? 47.093 1.914 13.327 1.00 39.44 73 THR A N 1
ATOM 542 C CA . THR A 1 73 ? 48.533 2.076 13.079 1.00 39.44 73 THR A CA 1
ATOM 543 C C . THR A 1 73 ? 48.804 3.152 12.018 1.00 39.44 73 THR A C 1
ATOM 545 O O . THR A 1 73 ? 48.981 2.854 10.844 1.00 39.44 73 THR A O 1
ATOM 548 N N . SER A 1 74 ? 48.910 4.398 12.505 1.00 40.62 74 SER A N 1
ATOM 549 C CA . SER A 1 74 ? 49.792 5.488 12.018 1.00 40.62 74 SER A CA 1
ATOM 550 C C . SER A 1 74 ? 49.527 6.090 10.605 1.00 40.62 74 SER A C 1
ATOM 552 O O . SER A 1 74 ? 48.678 5.608 9.871 1.00 40.62 74 SER A O 1
ATOM 554 N N . PRO A 1 75 ? 50.158 7.225 10.227 1.00 50.53 75 PRO A N 1
ATOM 555 C CA . PRO A 1 75 ? 49.638 8.576 10.461 1.00 50.53 75 PRO A CA 1
ATOM 556 C C . PRO A 1 75 ? 49.458 9.412 9.166 1.00 50.53 75 PRO A C 1
ATOM 558 O O . PRO A 1 75 ? 50.026 9.113 8.125 1.00 50.53 75 PRO A O 1
ATOM 561 N N . LEU A 1 76 ? 48.731 10.532 9.280 1.00 35.75 76 LEU A N 1
ATOM 562 C CA . LEU A 1 76 ? 48.822 11.713 8.400 1.00 35.75 76 LEU A CA 1
ATOM 563 C C . LEU A 1 76 ? 48.454 11.497 6.913 1.00 35.75 76 LEU A C 1
ATOM 565 O O . LEU A 1 76 ? 49.289 11.624 6.026 1.00 35.75 76 LEU A O 1
ATOM 569 N N . HIS A 1 77 ? 47.166 11.293 6.623 1.00 39.62 77 HIS A N 1
ATOM 570 C CA . HIS A 1 77 ? 46.614 11.593 5.300 1.00 39.62 77 HIS A CA 1
ATOM 571 C C . HIS A 1 77 ? 45.292 12.349 5.421 1.00 39.62 77 HIS A C 1
ATOM 573 O O . HIS A 1 77 ? 44.419 12.009 6.216 1.00 39.62 77 HIS A O 1
ATOM 579 N N . GLN A 1 78 ? 45.222 13.430 4.648 1.00 41.66 78 GLN A N 1
ATOM 580 C CA . GLN A 1 78 ? 44.160 14.423 4.576 1.00 41.66 78 GLN A CA 1
ATOM 581 C C . GLN A 1 78 ? 42.771 13.787 4.629 1.00 41.66 78 GLN A C 1
ATOM 583 O O . GLN A 1 78 ? 42.414 12.963 3.789 1.00 41.66 78 GLN A O 1
ATOM 588 N N . THR A 1 79 ? 41.967 14.237 5.588 1.00 41.25 79 THR A N 1
ATOM 589 C CA . THR A 1 79 ? 40.516 14.115 5.544 1.00 41.25 79 THR A CA 1
ATOM 590 C C . THR A 1 79 ? 40.034 14.815 4.276 1.00 41.25 79 THR A C 1
ATOM 592 O O . THR A 1 79 ? 39.842 16.030 4.258 1.00 41.25 79 THR A O 1
ATOM 595 N N . GLN A 1 80 ? 39.880 14.071 3.178 1.00 47.00 80 GLN A N 1
ATOM 596 C CA . GLN A 1 80 ? 39.172 14.565 2.003 1.00 47.00 80 GLN A CA 1
ATOM 597 C C . GL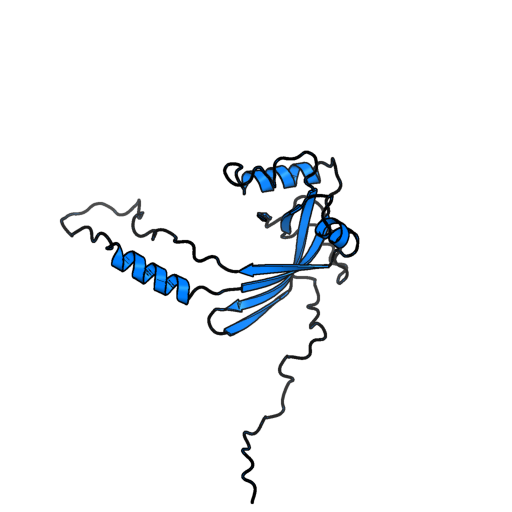N A 1 80 ? 37.709 14.747 2.403 1.00 47.00 80 GLN A C 1
ATOM 599 O O . GLN A 1 80 ? 36.881 13.850 2.263 1.00 47.00 80 GLN A O 1
ATOM 604 N N . SER A 1 81 ? 37.396 15.917 2.960 1.00 53.09 81 SER A N 1
ATOM 605 C CA . SER A 1 81 ? 36.033 16.407 3.043 1.00 53.09 81 SER A CA 1
ATOM 606 C C . SER A 1 81 ? 35.505 16.433 1.614 1.00 53.09 81 SER A C 1
ATOM 608 O O . SER A 1 81 ? 35.974 17.231 0.797 1.00 53.09 81 SER A O 1
ATOM 610 N N . VAL A 1 82 ? 34.586 15.531 1.278 1.00 61.06 82 VAL A N 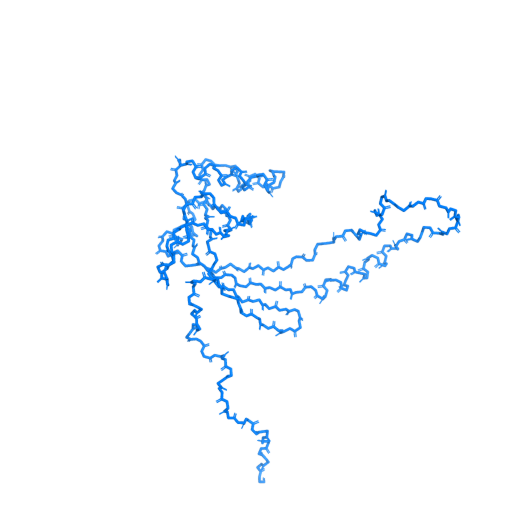1
ATOM 611 C CA . VAL A 1 82 ? 33.870 15.596 0.004 1.00 61.06 82 VAL A CA 1
ATOM 612 C C . VAL A 1 82 ? 33.279 17.003 -0.121 1.00 61.06 82 VAL A C 1
ATOM 614 O O . VAL A 1 82 ? 32.545 17.460 0.754 1.00 61.06 82 VAL A O 1
ATOM 617 N N . SER A 1 83 ? 33.702 17.757 -1.141 1.00 78.88 83 SER A N 1
ATOM 618 C CA . SER A 1 83 ? 33.267 19.146 -1.306 1.00 78.88 83 SER A CA 1
ATOM 619 C C . SER A 1 83 ? 31.760 19.196 -1.553 1.00 78.88 83 SER A C 1
ATOM 621 O O . SER A 1 83 ? 31.200 18.267 -2.134 1.00 78.88 83 SER A O 1
ATOM 623 N N . SER A 1 84 ? 31.090 20.290 -1.179 1.00 76.94 84 SER A N 1
ATOM 624 C CA . SER A 1 84 ? 29.645 20.449 -1.413 1.00 76.94 84 SER A CA 1
ATOM 625 C C . SER A 1 84 ? 29.262 20.252 -2.885 1.00 76.94 84 SER A C 1
ATOM 627 O O . SER A 1 84 ? 28.184 19.742 -3.171 1.00 76.94 84 SER A O 1
ATOM 629 N N . LEU A 1 85 ? 30.169 20.587 -3.814 1.00 81.31 85 LEU A N 1
ATOM 630 C CA . LEU A 1 85 ? 30.013 20.308 -5.242 1.00 81.31 85 LEU A CA 1
ATOM 631 C C . LEU A 1 85 ? 30.146 18.813 -5.566 1.00 81.31 85 LEU A C 1
ATOM 633 O O . LEU A 1 85 ? 29.346 18.300 -6.334 1.00 81.31 85 LEU A O 1
ATOM 637 N N . SER A 1 86 ? 31.116 18.102 -4.986 1.00 80.81 86 SER A N 1
ATOM 638 C CA . SER A 1 86 ? 31.256 16.648 -5.163 1.00 80.81 86 SER A CA 1
ATOM 639 C C . SER A 1 86 ? 30.023 15.905 -4.642 1.00 80.81 86 SER A C 1
ATOM 641 O O . SER A 1 86 ? 29.462 15.053 -5.332 1.00 80.81 86 SER A O 1
ATOM 643 N N . THR A 1 87 ? 29.525 16.307 -3.471 1.00 78.38 87 THR A N 1
ATOM 644 C CA . THR A 1 87 ? 28.262 15.817 -2.913 1.00 78.38 87 THR A CA 1
ATOM 645 C C . THR A 1 87 ? 27.095 16.153 -3.841 1.00 78.38 87 THR A C 1
ATOM 647 O O . THR A 1 87 ? 26.309 15.272 -4.166 1.00 78.38 87 THR A O 1
ATOM 650 N N . PHE A 1 88 ? 27.010 17.384 -4.355 1.00 78.44 88 PHE A N 1
ATOM 651 C CA . PHE A 1 88 ? 25.970 17.796 -5.303 1.00 78.44 88 PHE A CA 1
ATOM 652 C C . PHE A 1 88 ? 26.004 17.017 -6.629 1.00 78.44 88 PHE A C 1
ATOM 654 O O . PHE A 1 88 ? 24.961 16.593 -7.113 1.00 78.44 88 PHE A O 1
ATOM 661 N N . LEU A 1 89 ? 27.180 16.772 -7.206 1.00 79.44 89 LEU A N 1
ATOM 662 C CA . LEU A 1 89 ? 27.328 15.990 -8.438 1.00 79.44 89 LEU A CA 1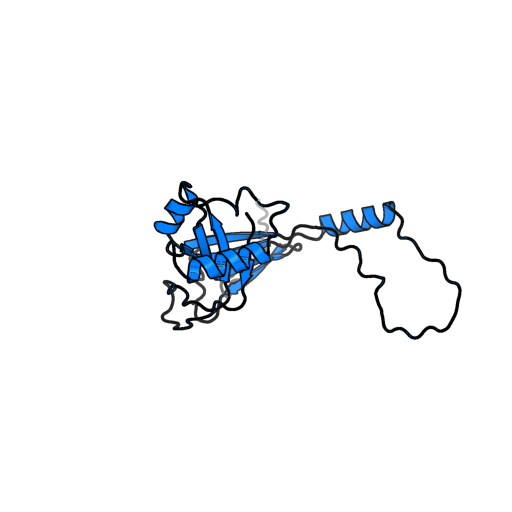
ATOM 663 C C . LEU A 1 89 ? 27.005 14.510 -8.210 1.00 79.44 89 LEU A C 1
ATOM 665 O O . LEU A 1 89 ? 26.341 13.890 -9.036 1.00 79.44 89 LEU A O 1
ATOM 669 N N . THR A 1 90 ? 27.408 13.956 -7.065 1.00 77.00 90 THR A N 1
ATOM 670 C CA . THR A 1 90 ? 27.024 12.597 -6.650 1.00 77.00 90 THR A CA 1
ATOM 671 C C . THR A 1 90 ? 25.508 12.493 -6.485 1.00 77.00 90 THR A C 1
ATOM 673 O O . THR A 1 90 ? 24.895 11.519 -6.923 1.00 77.00 90 THR A O 1
ATOM 676 N N . ASN A 1 91 ? 24.892 13.534 -5.923 1.00 68.56 91 ASN A N 1
ATOM 677 C CA . ASN A 1 91 ? 23.450 13.649 -5.765 1.00 68.56 91 ASN A CA 1
ATOM 678 C C . ASN A 1 91 ? 22.726 13.738 -7.114 1.00 68.56 91 ASN A C 1
ATOM 680 O O . ASN A 1 91 ? 21.747 13.025 -7.308 1.00 68.56 91 ASN A O 1
ATOM 684 N N . LEU A 1 92 ? 23.215 14.553 -8.054 1.00 72.06 92 LEU A N 1
ATOM 685 C CA . LEU A 1 92 ? 22.646 14.651 -9.402 1.00 72.06 92 LEU A CA 1
ATOM 686 C C . LEU A 1 92 ? 22.748 13.329 -10.163 1.00 72.06 92 LEU A C 1
ATOM 688 O O . LEU A 1 92 ? 21.769 12.887 -10.757 1.00 72.06 92 LEU A O 1
ATOM 692 N N . ASN A 1 93 ? 23.905 12.669 -10.105 1.00 68.88 93 ASN A N 1
ATOM 693 C CA . ASN A 1 93 ? 24.100 11.382 -10.769 1.00 68.88 93 ASN A CA 1
ATOM 694 C C . ASN A 1 93 ? 23.217 10.284 -10.158 1.00 68.88 93 ASN A C 1
ATOM 696 O O . ASN A 1 93 ? 22.650 9.480 -10.892 1.00 68.88 93 ASN A O 1
ATOM 700 N N . SER A 1 94 ? 23.042 10.273 -8.833 1.00 64.94 94 SER A N 1
ATOM 701 C CA . SER A 1 94 ? 22.133 9.334 -8.159 1.00 64.94 94 SER A CA 1
ATOM 702 C C . SER A 1 94 ? 20.667 9.615 -8.504 1.00 64.94 94 SER A C 1
ATOM 704 O O . SER A 1 94 ? 19.904 8.682 -8.731 1.00 64.94 94 SER A O 1
ATOM 706 N N . ALA A 1 95 ? 20.283 10.893 -8.611 1.00 60.78 95 ALA A N 1
ATOM 707 C CA . ALA A 1 95 ? 18.935 11.307 -8.999 1.00 60.78 95 ALA A CA 1
ATOM 708 C C . ALA A 1 95 ? 18.576 10.921 -10.440 1.00 60.78 95 ALA A C 1
ATOM 710 O O . ALA A 1 95 ? 17.433 10.573 -10.711 1.00 60.78 95 ALA A O 1
ATOM 711 N N . ALA A 1 96 ? 19.546 10.953 -11.356 1.00 60.06 96 ALA A N 1
ATOM 712 C CA . ALA A 1 96 ? 19.334 10.594 -12.756 1.00 60.06 96 ALA A CA 1
ATOM 713 C C . ALA A 1 96 ? 19.290 9.073 -13.013 1.00 60.06 96 ALA A C 1
ATOM 715 O O . ALA A 1 96 ? 18.757 8.652 -14.035 1.00 60.06 96 ALA A O 1
ATOM 716 N N . LEU A 1 97 ? 19.866 8.254 -12.123 1.00 61.12 97 LEU A N 1
ATOM 717 C CA . LEU A 1 97 ? 20.009 6.799 -12.307 1.00 61.12 97 LEU A CA 1
ATOM 718 C C . LEU A 1 97 ? 19.005 5.956 -11.508 1.00 61.12 97 LEU A C 1
ATOM 720 O O . LEU A 1 97 ? 18.839 4.775 -11.800 1.00 61.12 97 LEU A O 1
ATOM 724 N N . SER A 1 98 ? 18.365 6.522 -10.489 1.00 56.94 98 SER A N 1
ATOM 725 C CA . SER A 1 98 ? 17.501 5.784 -9.566 1.00 56.94 98 SER A CA 1
ATOM 726 C C . SER A 1 98 ? 16.039 5.986 -9.968 1.00 56.94 98 SER A C 1
ATOM 728 O O . SER A 1 98 ? 15.379 6.919 -9.517 1.00 56.94 98 SER A O 1
ATOM 730 N N . SER A 1 99 ? 15.574 5.160 -10.907 1.00 70.31 99 SER A N 1
ATOM 731 C CA . SER A 1 99 ? 14.151 5.032 -11.231 1.00 70.31 99 SER A CA 1
ATOM 732 C C . SER A 1 99 ? 13.796 3.554 -11.300 1.00 70.31 99 SER A C 1
ATOM 734 O O . SER A 1 99 ? 13.789 2.940 -12.365 1.00 70.31 99 SER A O 1
ATOM 736 N N . ILE A 1 100 ? 13.569 2.957 -10.135 1.00 81.12 100 ILE A N 1
ATOM 737 C CA . ILE A 1 100 ? 12.965 1.631 -10.023 1.00 81.12 100 ILE A CA 1
ATOM 738 C C . ILE A 1 100 ? 11.528 1.834 -9.567 1.00 81.12 100 ILE A C 1
ATOM 740 O O . ILE A 1 100 ? 11.266 2.456 -8.537 1.00 81.12 100 ILE A O 1
ATOM 744 N N . SER A 1 101 ? 10.582 1.276 -10.317 1.00 86.19 101 SER A N 1
ATOM 745 C CA . SER A 1 101 ? 9.175 1.270 -9.925 1.00 86.19 101 SER A CA 1
ATOM 746 C C . SER A 1 101 ? 8.631 -0.146 -9.879 1.00 86.19 101 SER A C 1
ATOM 748 O O . SER A 1 101 ? 9.045 -1.019 -10.636 1.00 86.19 101 SER A O 1
ATOM 750 N N . ALA A 1 102 ? 7.700 -0.386 -8.969 1.00 90.31 102 ALA A N 1
ATOM 751 C CA . ALA A 1 102 ? 7.022 -1.655 -8.820 1.00 90.31 102 ALA A CA 1
ATOM 752 C C . ALA A 1 102 ? 5.515 -1.421 -8.735 1.00 90.31 102 ALA A C 1
ATOM 754 O O . ALA A 1 102 ? 5.033 -0.667 -7.890 1.00 90.31 102 ALA A O 1
ATOM 755 N N . THR A 1 103 ? 4.768 -2.084 -9.611 1.00 93.56 103 THR A N 1
ATOM 756 C CA . THR A 1 103 ? 3.309 -2.166 -9.540 1.00 93.56 103 THR A CA 1
ATOM 757 C C . THR A 1 103 ? 2.950 -3.460 -8.829 1.00 93.56 103 THR A C 1
ATOM 759 O O . THR A 1 103 ? 3.058 -4.534 -9.416 1.00 93.56 103 THR A O 1
ATOM 762 N N . LEU A 1 104 ? 2.561 -3.364 -7.561 1.00 93.06 104 LEU A N 1
ATOM 763 C CA . LEU A 1 104 ? 2.198 -4.495 -6.712 1.00 93.06 104 LEU A CA 1
ATOM 764 C C . LEU A 1 104 ? 0.684 -4.696 -6.759 1.00 93.06 104 LEU A C 1
ATOM 766 O O . LEU A 1 104 ? -0.077 -3.848 -6.300 1.00 93.06 104 LEU A O 1
ATOM 770 N N . ASN A 1 105 ? 0.234 -5.819 -7.292 1.00 93.00 105 ASN A N 1
ATOM 771 C CA . ASN A 1 105 ? -1.174 -6.172 -7.373 1.00 93.00 105 ASN A CA 1
ATOM 772 C C . ASN A 1 105 ? -1.528 -7.171 -6.276 1.00 93.00 105 ASN A C 1
ATOM 774 O O . ASN A 1 105 ? -0.752 -8.072 -5.947 1.00 93.00 105 ASN A O 1
ATOM 778 N N . GLY A 1 106 ? -2.707 -7.013 -5.690 1.00 91.38 106 GLY A N 1
ATOM 779 C CA . GLY A 1 106 ? -3.107 -7.861 -4.584 1.00 91.38 106 GLY A CA 1
ATOM 780 C C . GLY A 1 106 ? -4.507 -7.588 -4.074 1.00 91.38 106 GLY A C 1
ATOM 781 O O . GLY A 1 106 ? -5.358 -7.017 -4.762 1.00 91.38 106 GLY A O 1
ATOM 782 N N . TYR A 1 107 ? -4.726 -8.015 -2.837 1.00 91.31 107 TYR A N 1
ATOM 783 C CA . TYR A 1 107 ? -6.025 -8.020 -2.187 1.00 91.31 107 TYR A CA 1
ATOM 784 C C . TYR A 1 107 ? -5.952 -7.235 -0.888 1.00 91.31 107 TYR A C 1
ATOM 786 O O . TYR A 1 107 ? -5.151 -7.535 -0.003 1.00 91.31 107 TYR A O 1
ATOM 794 N N . ALA A 1 108 ? -6.793 -6.218 -0.785 1.00 92.69 108 ALA A N 1
ATOM 795 C CA . ALA A 1 108 ? -6.951 -5.407 0.398 1.00 92.69 108 ALA A CA 1
ATOM 796 C C . ALA A 1 108 ? -8.038 -5.978 1.310 1.00 92.69 108 ALA A C 1
ATOM 798 O O . ALA A 1 108 ? -9.123 -6.354 0.872 1.00 92.69 108 ALA A O 1
ATOM 799 N N . HIS A 1 109 ? -7.744 -5.960 2.600 1.00 91.69 109 HIS A N 1
ATOM 800 C CA . HIS A 1 109 ? -8.641 -6.298 3.682 1.00 91.69 109 HIS A CA 1
ATOM 801 C C . HIS A 1 109 ? -8.796 -5.086 4.584 1.00 91.69 109 HIS A C 1
ATOM 803 O O . HIS A 1 109 ? -7.818 -4.575 5.135 1.00 91.69 109 HIS A O 1
ATOM 809 N N . LEU A 1 110 ? -10.029 -4.612 4.721 1.00 92.81 110 LEU A N 1
ATOM 810 C CA . LEU A 1 110 ? -10.349 -3.571 5.681 1.00 92.81 110 LEU A CA 1
ATOM 811 C C . LEU A 1 110 ? -10.593 -4.236 7.036 1.00 92.81 110 LEU A C 1
ATOM 813 O O . LEU A 1 110 ? -11.620 -4.888 7.222 1.00 92.81 110 LEU A O 1
ATOM 817 N N . VAL A 1 111 ? -9.665 -4.056 7.973 1.00 92.25 111 VAL A N 1
ATOM 818 C CA . VAL A 1 111 ? -9.735 -4.712 9.283 1.00 92.25 111 VAL A CA 1
ATOM 819 C C . VAL A 1 111 ? -10.985 -4.232 10.029 1.00 92.25 111 VAL A C 1
ATOM 821 O O . VAL A 1 111 ? -11.236 -3.016 10.057 1.00 92.25 111 VAL A O 1
ATOM 824 N N . PRO A 1 112 ? -11.806 -5.135 10.599 1.00 90.81 112 PRO A N 1
ATOM 825 C CA . PRO A 1 112 ? -12.991 -4.746 11.351 1.00 90.81 112 PRO A CA 1
ATOM 826 C C . PRO A 1 112 ? -12.647 -3.835 12.532 1.00 90.81 112 PRO A C 1
ATOM 828 O O . PRO A 1 112 ? -11.615 -3.987 13.183 1.00 90.81 112 PRO A O 1
ATOM 831 N N . HIS A 1 113 ? -13.538 -2.884 12.799 1.00 88.88 113 HIS A N 1
ATOM 832 C CA . HIS A 1 113 ? -13.362 -1.923 13.881 1.00 88.88 113 HIS A CA 1
ATOM 833 C C . HIS A 1 113 ? -13.349 -2.582 15.260 1.00 88.88 113 HIS A C 1
ATOM 835 O O . HIS A 1 113 ? -14.122 -3.510 15.496 1.00 88.88 113 HIS A O 1
ATOM 841 N N . ASN A 1 114 ? -12.565 -2.017 16.182 1.00 87.62 114 ASN A N 1
ATOM 842 C CA . ASN A 1 114 ? -12.521 -2.409 17.597 1.00 87.62 114 ASN A CA 1
ATOM 843 C C . ASN A 1 114 ? -12.130 -3.882 17.800 1.00 87.62 114 ASN A C 1
ATOM 845 O O . ASN A 1 114 ? -12.619 -4.547 18.711 1.00 87.62 114 ASN A O 1
ATOM 849 N N . THR A 1 115 ? -11.265 -4.394 16.926 1.00 92.50 115 THR A N 1
ATOM 850 C CA . THR A 1 115 ? -10.673 -5.727 17.049 1.00 92.50 115 THR A CA 1
ATOM 851 C C . THR A 1 115 ? -9.228 -5.628 17.527 1.00 92.50 115 THR A C 1
ATOM 853 O O . THR A 1 115 ? -8.543 -4.643 17.248 1.00 92.50 115 THR A O 1
ATOM 856 N N . GLU A 1 116 ? -8.738 -6.671 18.203 1.00 93.06 116 GLU A N 1
ATOM 857 C CA . GLU A 1 116 ? -7.319 -6.778 18.583 1.00 93.06 116 GLU A CA 1
ATOM 858 C C . GLU A 1 116 ? -6.397 -6.729 17.352 1.00 93.06 116 GLU A C 1
ATOM 860 O O . GLU A 1 116 ? -5.302 -6.173 17.410 1.00 93.06 116 GLU A O 1
ATOM 865 N N . GLU A 1 117 ? -6.871 -7.254 16.216 1.00 92.38 117 GLU A N 1
ATOM 866 C CA . GLU A 1 117 ? -6.193 -7.164 14.921 1.00 92.38 117 GLU A CA 1
ATOM 867 C C . GLU A 1 117 ? -5.969 -5.705 14.501 1.00 92.38 117 GLU A C 1
ATOM 869 O O . GLU A 1 117 ? -4.860 -5.319 14.117 1.00 92.38 117 GLU A O 1
ATOM 874 N N . GLU A 1 118 ? -7.004 -4.867 14.609 1.00 91.88 118 GLU A N 1
ATOM 875 C CA . GLU A 1 118 ? -6.913 -3.450 14.267 1.00 91.88 118 GLU A CA 1
ATOM 876 C C . GLU A 1 118 ? -5.912 -2.726 15.173 1.00 91.88 118 GLU A C 1
ATOM 878 O O . GLU A 1 118 ? -5.073 -1.967 14.682 1.00 91.88 118 GLU A O 1
ATOM 883 N N . GLU A 1 119 ? -5.968 -2.971 16.483 1.00 90.94 119 GLU A N 1
ATOM 884 C CA . GLU A 1 119 ? -5.063 -2.357 17.457 1.00 90.94 119 GLU A CA 1
ATOM 885 C C . GLU A 1 119 ? -3.607 -2.787 17.237 1.00 90.94 119 GLU A C 1
ATOM 887 O O . GLU A 1 119 ? -2.704 -1.943 17.220 1.00 90.94 119 GLU A O 1
ATOM 892 N N . TYR A 1 120 ? -3.374 -4.079 16.983 1.00 93.12 120 TYR A N 1
ATOM 893 C CA . TYR A 1 120 ? -2.052 -4.613 16.668 1.00 93.12 120 TYR A CA 1
ATOM 894 C C . TYR A 1 120 ? -1.438 -3.896 15.465 1.00 93.12 120 TYR A C 1
ATOM 896 O O . TYR A 1 120 ? -0.321 -3.376 15.556 1.00 93.12 120 TYR A O 1
ATOM 904 N N . TYR A 1 121 ? -2.161 -3.832 14.345 1.00 92.56 121 TYR A N 1
ATOM 905 C CA . TYR A 1 121 ? -1.636 -3.210 13.135 1.00 92.56 121 TYR A CA 1
ATOM 906 C C . TYR A 1 121 ? -1.519 -1.694 13.260 1.00 92.56 121 TYR A C 1
ATOM 908 O O . TYR A 1 121 ? -0.559 -1.139 12.731 1.00 92.56 121 TYR A O 1
ATOM 916 N N . LYS A 1 122 ? -2.426 -1.016 13.980 1.00 90.12 122 LYS A N 1
ATOM 917 C CA . LYS A 1 122 ? -2.285 0.417 14.295 1.00 90.12 122 LYS A CA 1
ATOM 918 C C . LYS A 1 122 ? -0.995 0.676 15.059 1.00 90.12 122 LYS A C 1
ATOM 920 O O . LYS A 1 122 ? -0.226 1.541 14.652 1.00 90.12 122 LYS A O 1
ATOM 925 N N . ARG A 1 123 ? -0.730 -0.092 16.119 1.00 90.00 123 ARG A N 1
ATOM 926 C CA . ARG A 1 123 ? 0.486 0.037 16.930 1.00 90.00 123 ARG A CA 1
ATOM 927 C C . ARG A 1 123 ? 1.741 -0.193 16.093 1.00 90.00 123 ARG A C 1
ATOM 929 O O . ARG A 1 123 ? 2.629 0.650 16.102 1.00 90.00 123 ARG A O 1
ATOM 936 N N . VAL A 1 124 ? 1.794 -1.293 15.339 1.00 91.56 124 VAL A N 1
ATOM 937 C CA . VAL A 1 124 ? 2.928 -1.602 14.452 1.00 91.56 124 VAL A CA 1
ATOM 938 C C . VAL A 1 124 ? 3.128 -0.503 13.407 1.00 91.56 124 VAL A C 1
ATOM 940 O O . VAL A 1 124 ? 4.256 -0.085 13.146 1.00 91.56 124 VAL A O 1
ATOM 943 N N . HIS A 1 125 ? 2.047 -0.013 12.803 1.00 89.50 125 HIS A N 1
ATOM 944 C CA . HIS A 1 125 ? 2.123 1.032 11.791 1.00 89.50 125 HIS A CA 1
ATOM 945 C C . HIS A 1 125 ? 2.591 2.370 12.377 1.00 89.50 125 HIS A C 1
ATOM 947 O O . HIS A 1 125 ? 3.392 3.052 11.743 1.00 89.50 125 HIS A O 1
ATOM 953 N N . LEU A 1 126 ? 2.149 2.714 13.589 1.00 86.75 126 LEU A N 1
ATOM 954 C CA . LEU A 1 126 ? 2.552 3.916 14.322 1.00 86.75 126 LEU A CA 1
ATOM 955 C C . LEU A 1 126 ? 4.027 3.871 14.744 1.00 86.75 126 LEU A C 1
ATOM 957 O O . LEU A 1 126 ? 4.736 4.859 14.584 1.00 86.75 126 LEU A O 1
ATOM 961 N N . GLU A 1 127 ? 4.500 2.721 15.229 1.00 87.88 127 GLU A N 1
ATOM 962 C CA . GLU A 1 127 ? 5.902 2.503 15.613 1.00 87.88 127 GLU A CA 1
ATOM 963 C C . GLU A 1 127 ? 6.853 2.676 14.419 1.00 87.88 127 GLU A C 1
ATOM 965 O O . GLU A 1 127 ? 7.913 3.284 14.545 1.00 87.88 127 GLU A O 1
ATOM 970 N N . ASN A 1 128 ? 6.437 2.220 13.234 1.00 86.69 128 ASN A N 1
ATOM 971 C CA . ASN A 1 128 ? 7.200 2.385 11.996 1.00 86.69 128 ASN A CA 1
ATOM 972 C C . ASN A 1 128 ? 7.037 3.772 11.345 1.00 86.69 128 ASN A C 1
ATOM 974 O O . ASN A 1 128 ? 7.771 4.091 10.413 1.00 86.69 128 ASN A O 1
ATOM 978 N N . ASN A 1 129 ? 6.082 4.590 11.799 1.00 82.75 129 ASN A N 1
ATOM 979 C CA . ASN A 1 129 ? 5.768 5.900 11.224 1.00 82.75 129 ASN A CA 1
ATOM 980 C C . ASN A 1 129 ? 5.556 6.945 12.332 1.00 82.75 129 ASN A C 1
ATOM 982 O O . ASN A 1 129 ? 4.421 7.380 12.560 1.00 82.75 129 ASN A O 1
ATOM 986 N N . PRO A 1 130 ? 6.631 7.362 13.027 1.00 73.00 130 PRO A N 1
ATOM 987 C CA . PRO A 1 130 ? 6.533 8.214 14.207 1.00 73.00 130 PRO A CA 1
ATOM 988 C C . PRO A 1 130 ? 5.780 9.532 13.947 1.00 73.00 130 PRO A C 1
ATOM 990 O O . PRO A 1 130 ? 5.809 10.111 12.858 1.00 73.00 130 PRO A O 1
ATOM 993 N N . GLN A 1 131 ? 5.073 9.998 14.979 1.00 57.75 131 GLN A N 1
ATOM 994 C CA . GLN A 1 131 ? 4.030 11.035 14.915 1.00 57.75 131 GLN A CA 1
ATOM 995 C C . GLN A 1 131 ? 4.497 12.442 14.520 1.00 57.75 131 GLN A C 1
ATOM 997 O O . GLN A 1 131 ? 3.645 13.255 14.167 1.00 57.75 131 GLN A O 1
ATOM 1002 N N . SER A 1 132 ? 5.794 12.766 14.568 1.00 54.84 132 SER A N 1
ATOM 1003 C CA . SER A 1 132 ? 6.284 14.144 14.372 1.00 54.84 132 SER A CA 1
ATOM 1004 C C . SER A 1 132 ? 5.913 14.753 13.013 1.00 54.84 132 SER A C 1
ATOM 1006 O O . SER A 1 132 ? 5.814 15.972 12.917 1.00 54.84 132 SER A O 1
ATOM 1008 N N . GLU A 1 133 ? 5.620 13.924 12.004 1.00 55.84 133 GLU A N 1
ATOM 1009 C CA . GLU A 1 133 ? 5.192 14.357 10.663 1.00 55.84 133 GLU A CA 1
ATOM 1010 C C . GLU A 1 133 ? 3.785 13.855 10.260 1.00 55.84 133 GLU A C 1
ATOM 1012 O O . GLU A 1 133 ? 3.283 14.203 9.194 1.00 55.84 133 GLU A O 1
ATOM 1017 N N . ASN A 1 134 ? 3.109 13.056 11.104 1.00 56.94 134 ASN A N 1
ATOM 1018 C CA . ASN A 1 134 ? 2.016 12.163 10.667 1.00 56.94 134 ASN A CA 1
ATOM 1019 C C . ASN A 1 134 ? 0.693 12.283 11.448 1.00 56.94 134 ASN A C 1
ATOM 1021 O O . ASN A 1 134 ? -0.225 11.482 11.234 1.00 56.94 134 ASN A O 1
ATOM 1025 N N . LYS A 1 135 ? 0.561 13.276 12.338 1.00 54.22 135 LYS A N 1
ATOM 1026 C CA . LYS A 1 135 ? -0.603 13.411 13.238 1.00 54.22 135 LYS A CA 1
ATOM 1027 C C . LYS A 1 135 ? -1.953 13.383 12.516 1.00 54.22 135 LYS A C 1
ATOM 1029 O O . LYS A 1 135 ? -2.860 12.698 12.960 1.00 54.22 135 LYS A O 1
ATOM 1034 N N . CYS A 1 136 ? -2.089 14.025 11.357 1.00 55.81 136 CYS A N 1
ATOM 1035 C CA . CYS A 1 136 ? -3.377 14.119 10.657 1.00 55.81 136 CYS A CA 1
ATOM 1036 C C . CYS A 1 136 ? -3.871 12.821 9.980 1.00 55.81 136 CYS A C 1
ATOM 1038 O O . CYS A 1 136 ? -5.021 12.775 9.538 1.00 55.81 136 CYS A O 1
ATOM 1040 N N . TYR A 1 137 ? -3.042 11.772 9.895 1.00 57.34 137 TYR A N 1
ATOM 1041 C CA . TYR A 1 137 ? -3.404 10.491 9.262 1.00 57.34 137 TYR A CA 1
ATOM 1042 C C . TYR A 1 137 ? -3.366 9.291 10.215 1.00 57.34 137 TYR A C 1
ATOM 1044 O O . TYR A 1 137 ? -3.851 8.218 9.852 1.00 57.34 137 TYR A O 1
ATOM 1052 N N . LEU A 1 138 ? -2.793 9.464 11.409 1.00 57.94 138 LEU A N 1
ATOM 1053 C CA . LEU A 1 138 ? -2.682 8.425 12.437 1.00 57.94 138 LEU A CA 1
ATOM 1054 C C . LEU A 1 138 ? -3.457 8.776 13.713 1.00 57.94 138 LEU A C 1
ATOM 1056 O O . LEU A 1 138 ? -3.895 7.868 14.414 1.00 57.94 138 LEU A O 1
ATOM 1060 N N . GLU A 1 139 ? -3.673 10.065 13.999 1.00 56.78 139 GLU A N 1
ATOM 1061 C CA . GLU A 1 139 ? -4.443 10.521 15.156 1.00 56.78 139 GLU A CA 1
ATOM 1062 C C . GLU A 1 139 ? -5.844 10.952 14.715 1.00 56.78 139 GLU A C 1
ATOM 1064 O O . GLU A 1 139 ? -6.052 11.960 14.041 1.00 56.78 139 GLU A O 1
ATOM 1069 N N . GLY A 1 140 ? -6.822 10.136 15.093 1.00 59.34 140 GLY A N 1
ATOM 1070 C CA . GLY A 1 140 ? -8.238 10.376 14.873 1.00 59.34 140 GLY A CA 1
ATOM 1071 C C . GLY A 1 140 ? -9.006 9.088 15.125 1.00 59.34 140 GLY A C 1
ATOM 1072 O O . GLY A 1 140 ? -8.671 8.047 14.564 1.00 59.34 140 GLY A O 1
ATOM 1073 N N . GLU A 1 141 ? -10.058 9.160 15.937 1.00 57.81 141 GLU A N 1
ATOM 1074 C CA . GLU A 1 141 ? -10.915 8.033 16.353 1.00 57.81 141 GLU A CA 1
ATOM 1075 C C . GLU A 1 141 ? -11.557 7.271 15.171 1.00 57.81 141 GLU A C 1
ATOM 1077 O O . GLU A 1 141 ? -12.156 6.214 15.331 1.00 57.81 141 GLU A O 1
ATOM 1082 N N . GLN A 1 142 ? -11.396 7.782 13.949 1.00 71.88 142 GLN A N 1
ATOM 1083 C CA . GLN A 1 142 ? -12.002 7.251 12.738 1.00 71.88 142 GLN A CA 1
ATOM 1084 C C . GLN A 1 142 ? -11.026 6.531 11.796 1.00 71.88 142 GLN A C 1
ATOM 1086 O O . GLN A 1 142 ? -11.481 5.940 10.823 1.00 71.88 142 GLN A O 1
ATOM 1091 N N . VAL A 1 143 ? -9.709 6.531 12.028 1.00 85.94 143 VAL A N 1
ATOM 1092 C CA . VAL A 1 143 ? -8.766 5.911 11.076 1.00 85.94 143 VAL A CA 1
ATOM 1093 C C . VAL A 1 143 ? -8.916 4.381 11.053 1.00 85.94 143 VAL A C 1
ATOM 1095 O O . VAL A 1 143 ? -8.809 3.716 12.084 1.00 85.94 143 VAL A O 1
ATOM 1098 N N . ARG A 1 144 ? -9.125 3.819 9.855 1.00 89.06 144 ARG A N 1
ATOM 1099 C CA . ARG A 1 144 ? -9.181 2.377 9.577 1.00 89.06 144 ARG A CA 1
ATOM 1100 C C . ARG A 1 144 ? -7.823 1.827 9.192 1.00 89.06 144 ARG A C 1
ATOM 1102 O O . ARG A 1 144 ? -7.067 2.493 8.484 1.00 89.06 144 ARG A O 1
ATOM 1109 N N . VAL A 1 145 ? -7.588 0.569 9.545 1.00 92.12 145 VAL A N 1
ATOM 1110 C CA . VAL A 1 145 ? -6.466 -0.215 9.024 1.00 92.12 145 VAL A CA 1
ATOM 1111 C C . VAL A 1 145 ? -6.885 -0.968 7.767 1.00 92.12 145 VAL A C 1
ATOM 1113 O O . VAL A 1 145 ? -7.917 -1.638 7.733 1.00 92.12 145 VAL A O 1
ATOM 1116 N N . VAL A 1 146 ? -6.044 -0.877 6.744 1.00 93.44 146 VAL A N 1
ATOM 1117 C CA . VAL A 1 146 ? -6.104 -1.678 5.526 1.00 93.44 146 VAL A CA 1
ATOM 1118 C C . VAL A 1 146 ? -4.850 -2.539 5.470 1.00 93.44 146 VAL A C 1
ATOM 1120 O O . VAL A 1 146 ? -3.732 -2.024 5.504 1.00 93.44 146 VAL A O 1
ATOM 1123 N N . VAL A 1 147 ? -5.042 -3.846 5.355 1.00 93.69 147 VAL A N 1
ATOM 1124 C CA . VAL A 1 147 ? -3.973 -4.829 5.169 1.00 93.69 147 VAL A CA 1
ATOM 1125 C C . VAL A 1 147 ? -4.035 -5.307 3.731 1.00 93.69 147 VAL A C 1
ATOM 1127 O O . VAL A 1 147 ? -5.086 -5.738 3.270 1.00 93.69 147 VAL A O 1
ATOM 1130 N N . VAL A 1 148 ? -2.930 -5.221 3.004 1.00 93.31 148 VAL A N 1
ATOM 1131 C CA . VAL A 1 148 ? -2.852 -5.662 1.612 1.00 93.31 148 VAL A CA 1
ATOM 1132 C C . VAL A 1 148 ? -1.936 -6.871 1.521 1.00 93.31 148 VAL A C 1
ATOM 1134 O O . VAL A 1 148 ? -0.751 -6.779 1.844 1.00 93.31 148 VAL A O 1
ATOM 1137 N N . ARG A 1 149 ? -2.481 -7.994 1.053 1.00 91.62 149 ARG A N 1
ATOM 1138 C CA . ARG A 1 149 ? -1.704 -9.169 0.650 1.00 91.62 149 ARG A CA 1
ATOM 1139 C C . ARG A 1 149 ? -1.336 -9.018 -0.821 1.00 91.62 149 ARG A C 1
ATOM 1141 O O . ARG A 1 149 ? -2.225 -8.832 -1.652 1.00 91.62 149 ARG A O 1
ATOM 1148 N N . ILE A 1 150 ? -0.044 -9.077 -1.134 1.00 90.56 150 ILE A N 1
ATOM 1149 C CA . ILE A 1 150 ? 0.444 -8.964 -2.513 1.00 90.56 150 ILE A CA 1
ATOM 1150 C C . ILE A 1 150 ? 0.423 -10.339 -3.165 1.00 90.56 150 ILE A C 1
ATOM 1152 O O . ILE A 1 150 ? 0.891 -11.313 -2.580 1.00 90.56 150 ILE A O 1
ATOM 1156 N N . GLY A 1 151 ? -0.145 -10.380 -4.362 1.00 87.56 151 GLY A N 1
ATOM 1157 C CA . GLY A 1 151 ? -0.288 -11.580 -5.164 1.00 87.56 151 GLY A CA 1
ATOM 1158 C C . GLY A 1 151 ? 0.734 -11.658 -6.287 1.00 87.56 151 GLY A C 1
ATOM 1159 O O . GLY A 1 151 ? 1.461 -12.633 -6.417 1.00 87.56 151 GLY A O 1
ATOM 1160 N N . TRP A 1 152 ? 0.860 -10.583 -7.061 1.00 89.88 152 TRP A N 1
ATOM 1161 C CA . TRP A 1 152 ? 1.843 -10.483 -8.137 1.00 89.88 152 TRP A CA 1
ATOM 1162 C C . TRP A 1 152 ? 2.329 -9.048 -8.288 1.00 89.88 152 TRP A C 1
ATOM 1164 O O . TRP A 1 152 ? 1.684 -8.099 -7.841 1.00 89.88 152 TRP A O 1
ATOM 1174 N N . ALA A 1 153 ? 3.480 -8.867 -8.916 1.00 91.56 153 ALA A N 1
ATOM 1175 C CA . ALA A 1 153 ? 4.097 -7.568 -9.093 1.00 91.56 153 ALA A CA 1
ATOM 1176 C C . ALA A 1 153 ? 4.783 -7.458 -10.449 1.00 91.56 153 ALA A C 1
ATOM 1178 O O . ALA A 1 153 ? 5.327 -8.431 -10.955 1.00 91.56 153 ALA A O 1
ATOM 1179 N N . ARG A 1 154 ? 4.800 -6.245 -10.995 1.00 92.81 154 ARG A N 1
ATOM 1180 C CA . ARG A 1 154 ? 5.619 -5.874 -12.148 1.00 92.81 154 ARG A CA 1
ATOM 1181 C C . ARG A 1 154 ? 6.652 -4.853 -11.713 1.00 92.81 154 ARG A C 1
ATOM 1183 O O . ARG A 1 154 ? 6.273 -3.777 -11.254 1.00 92.81 154 ARG A O 1
ATOM 1190 N N . VAL A 1 155 ? 7.928 -5.176 -11.859 1.00 90.56 155 VAL A N 1
ATOM 1191 C CA . VAL A 1 155 ? 9.055 -4.316 -11.490 1.00 90.56 155 VAL A CA 1
ATOM 1192 C C . VAL A 1 155 ? 9.713 -3.800 -12.759 1.00 90.56 155 VAL A C 1
ATOM 1194 O O . VAL A 1 155 ? 10.137 -4.590 -13.597 1.00 90.56 155 VAL A O 1
ATOM 1197 N N . ALA A 1 156 ? 9.790 -2.482 -12.898 1.00 88.12 156 ALA A N 1
ATOM 1198 C CA . ALA A 1 156 ? 10.525 -1.811 -13.956 1.00 88.12 156 ALA A CA 1
ATOM 1199 C C . ALA A 1 156 ? 11.825 -1.236 -13.387 1.00 88.12 156 ALA A C 1
ATOM 1201 O O . ALA A 1 156 ? 11.805 -0.540 -12.367 1.00 88.12 156 ALA A O 1
ATOM 1202 N N . ASP A 1 157 ? 12.941 -1.531 -14.046 1.00 84.31 157 ASP A N 1
ATOM 1203 C CA . ASP A 1 157 ? 14.242 -0.958 -13.725 1.00 84.31 157 ASP A CA 1
ATOM 1204 C C . ASP A 1 157 ? 14.515 0.337 -14.511 1.00 84.31 157 ASP A C 1
ATOM 1206 O O . ASP A 1 157 ? 13.839 0.677 -15.487 1.00 84.31 157 ASP A O 1
ATOM 1210 N N . PHE A 1 158 ? 15.563 1.054 -14.105 1.00 76.44 158 PHE A N 1
ATOM 1211 C CA . PHE A 1 158 ? 15.973 2.315 -14.730 1.00 76.44 158 PHE A CA 1
ATOM 1212 C C . PHE A 1 158 ? 16.563 2.148 -16.144 1.00 76.44 158 PHE A C 1
ATOM 1214 O O . PHE A 1 158 ? 16.819 3.135 -16.833 1.00 76.44 158 PHE A O 1
ATOM 1221 N N . ARG A 1 159 ? 16.826 0.909 -16.577 1.00 78.00 159 ARG A N 1
ATOM 1222 C CA . ARG A 1 159 ? 17.349 0.550 -17.904 1.00 78.00 159 ARG A CA 1
ATOM 1223 C C . ARG A 1 159 ? 16.230 0.136 -18.866 1.00 78.00 159 ARG A C 1
ATOM 1225 O O . ARG A 1 159 ? 16.525 -0.195 -20.013 1.00 78.00 159 ARG A O 1
ATOM 1232 N N . GLY A 1 160 ? 14.972 0.179 -18.422 1.00 77.44 160 GLY A N 1
ATOM 1233 C CA . GLY A 1 160 ? 13.797 -0.217 -19.197 1.00 77.44 160 GLY A CA 1
ATOM 1234 C C . GLY A 1 160 ? 13.493 -1.718 -19.160 1.00 77.44 160 GLY A C 1
ATOM 1235 O O . GLY A 1 160 ? 12.597 -2.169 -19.872 1.00 77.44 160 GLY A O 1
ATOM 1236 N N . GLY A 1 161 ? 14.212 -2.497 -18.352 1.00 84.69 161 GLY A N 1
ATOM 1237 C CA . GLY A 1 161 ? 13.907 -3.895 -18.080 1.00 84.69 161 GLY A CA 1
ATOM 1238 C C . GLY A 1 161 ? 12.649 -4.028 -17.227 1.00 84.69 161 GLY A C 1
ATOM 1239 O O . GLY A 1 161 ? 12.439 -3.265 -16.285 1.00 84.69 161 GLY A O 1
ATOM 1240 N N . VAL A 1 162 ? 11.808 -5.009 -17.557 1.00 90.12 162 VAL A N 1
ATOM 1241 C CA . VAL A 1 162 ? 10.574 -5.312 -16.825 1.00 90.12 162 VAL A CA 1
ATOM 1242 C C . VAL A 1 162 ? 10.616 -6.766 -16.379 1.00 90.12 162 VAL A C 1
ATOM 1244 O O . VAL A 1 162 ? 10.821 -7.660 -17.196 1.00 90.12 162 VAL A O 1
ATOM 1247 N N . THR A 1 163 ? 10.437 -6.996 -15.081 1.00 91.12 163 THR A N 1
ATOM 1248 C CA . THR A 1 163 ? 10.375 -8.331 -14.479 1.00 91.12 163 THR A CA 1
ATOM 1249 C C . THR A 1 163 ? 9.049 -8.503 -13.762 1.00 91.12 163 THR A C 1
ATOM 1251 O O . THR A 1 163 ? 8.658 -7.647 -12.967 1.00 91.12 163 THR A O 1
ATOM 1254 N N . ASP A 1 164 ? 8.382 -9.621 -14.016 1.00 92.06 164 ASP A N 1
ATOM 1255 C CA . ASP A 1 164 ? 7.157 -9.991 -13.320 1.00 92.06 164 ASP A CA 1
ATOM 1256 C C . ASP A 1 164 ? 7.478 -10.979 -12.182 1.00 92.06 164 ASP A C 1
ATOM 1258 O O . ASP A 1 164 ? 8.325 -11.864 -12.311 1.00 92.06 164 ASP A O 1
ATOM 1262 N N . TRP A 1 165 ? 6.820 -10.796 -11.040 1.00 89.69 165 TRP A N 1
ATOM 1263 C CA . TRP A 1 165 ? 6.905 -11.643 -9.852 1.00 89.69 165 TRP A CA 1
ATOM 1264 C C . TRP A 1 165 ? 5.509 -12.125 -9.475 1.00 89.69 165 TRP A C 1
ATOM 1266 O O . TRP A 1 165 ? 4.550 -11.361 -9.556 1.00 89.69 165 TRP A O 1
ATOM 1276 N N . THR A 1 166 ? 5.398 -13.368 -9.018 1.00 88.44 166 THR A N 1
ATOM 1277 C CA . THR A 1 166 ? 4.144 -13.950 -8.529 1.00 88.44 166 THR A CA 1
ATOM 1278 C C . THR A 1 166 ? 4.403 -14.666 -7.208 1.00 88.44 166 THR A C 1
ATOM 1280 O O . THR A 1 166 ? 5.424 -15.339 -7.054 1.00 88.44 166 THR A O 1
ATOM 1283 N N . ALA A 1 167 ? 3.499 -14.495 -6.247 1.00 80.69 167 ALA A N 1
ATOM 1284 C CA . ALA A 1 167 ? 3.543 -15.151 -4.953 1.00 80.69 167 ALA A CA 1
ATOM 1285 C C . ALA A 1 167 ? 3.325 -16.661 -5.098 1.00 80.69 167 ALA A C 1
ATOM 1287 O O . ALA A 1 167 ? 2.513 -17.116 -5.903 1.00 80.69 167 ALA A O 1
ATOM 1288 N N . GLU A 1 168 ? 4.016 -17.447 -4.274 1.00 71.94 168 GLU A N 1
ATOM 1289 C CA . GLU A 1 168 ? 3.827 -18.896 -4.239 1.00 71.94 168 GLU A CA 1
ATOM 1290 C C . GLU A 1 168 ? 2.358 -19.249 -3.957 1.00 71.94 168 GLU A C 1
ATOM 1292 O O . GLU A 1 168 ? 1.744 -18.749 -3.012 1.00 71.94 168 GLU A O 1
ATOM 1297 N N . GLY A 1 169 ? 1.789 -20.118 -4.794 1.00 63.75 169 GLY A N 1
ATOM 1298 C CA . GLY A 1 169 ? 0.396 -20.543 -4.686 1.00 63.75 169 GLY A CA 1
ATOM 1299 C C . GLY A 1 169 ? -0.621 -19.614 -5.351 1.00 63.75 169 GLY A C 1
ATOM 1300 O O . GLY A 1 169 ? -1.785 -19.997 -5.417 1.00 63.75 169 GLY A O 1
ATOM 1301 N N . GLU A 1 170 ? -0.222 -18.456 -5.882 1.00 58.66 170 GLU A N 1
ATOM 1302 C CA . GLU A 1 170 ? -1.029 -17.728 -6.861 1.00 58.66 170 GLU A CA 1
ATOM 1303 C C . GLU A 1 170 ? -0.594 -18.168 -8.260 1.00 58.66 170 GLU A C 1
ATOM 1305 O O . GLU A 1 170 ? 0.570 -18.031 -8.627 1.00 58.66 170 GLU A O 1
ATOM 1310 N N . GLU A 1 171 ? -1.510 -18.744 -9.046 1.00 50.53 171 GLU A N 1
ATOM 1311 C CA . GLU A 1 171 ? -1.264 -18.841 -10.483 1.00 50.53 171 GLU A CA 1
ATOM 1312 C C . GLU A 1 171 ? -1.157 -17.408 -10.980 1.00 50.53 171 GLU A C 1
ATOM 1314 O O . GLU A 1 171 ? -2.094 -16.618 -10.819 1.00 50.53 171 GLU A O 1
ATOM 1319 N N . GLY A 1 172 ? 0.018 -17.061 -11.508 1.00 46.62 172 GLY A N 1
ATOM 1320 C CA . GLY A 1 172 ? 0.219 -15.804 -12.196 1.00 46.62 172 GLY A CA 1
ATOM 1321 C C . GLY A 1 172 ? -0.894 -15.716 -13.215 1.00 46.62 172 GLY A C 1
ATOM 1322 O O . GLY A 1 172 ? -0.945 -16.493 -14.164 1.00 46.62 172 GLY A O 1
ATOM 1323 N N . ASN A 1 173 ? -1.857 -14.832 -12.970 1.00 45.25 173 ASN A N 1
ATOM 1324 C CA . ASN A 1 173 ?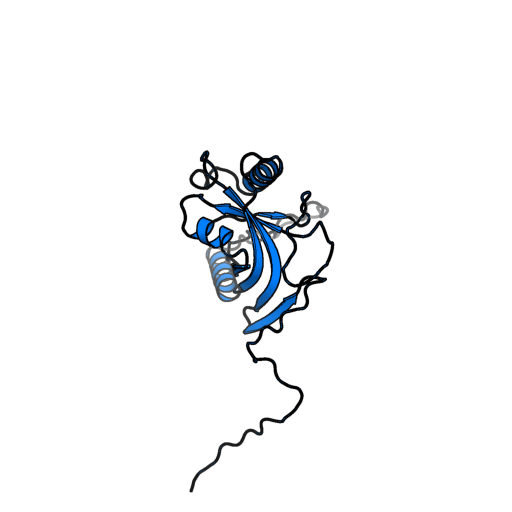 -2.766 -14.455 -14.021 1.00 45.25 173 ASN A CA 1
ATOM 1325 C C . ASN A 1 173 ? -1.852 -13.763 -15.026 1.00 45.25 173 ASN A C 1
ATOM 1327 O O . ASN A 1 173 ? -1.527 -12.588 -14.832 1.00 45.25 173 ASN A O 1
ATOM 1331 N N . ASP A 1 174 ? -1.413 -14.513 -16.040 1.00 43.38 174 ASP A N 1
ATOM 1332 C CA . ASP A 1 174 ? -0.816 -14.064 -17.300 1.00 43.38 174 ASP A CA 1
ATOM 1333 C C . ASP A 1 174 ? -1.849 -13.186 -18.004 1.00 43.38 174 ASP A C 1
ATOM 1335 O O . ASP A 1 174 ? -2.439 -13.534 -19.027 1.00 43.38 174 ASP A O 1
ATOM 1339 N N . GLY A 1 175 ? -2.221 -12.110 -17.324 1.00 41.72 175 GLY A N 1
ATOM 1340 C CA . GLY A 1 175 ? -3.589 -11.673 -17.282 1.00 41.72 175 GLY A CA 1
ATOM 1341 C C . GLY A 1 175 ? -3.924 -10.988 -18.566 1.00 41.72 175 GLY A C 1
ATOM 1342 O O . GLY A 1 175 ? -3.742 -9.784 -18.629 1.00 41.72 175 GLY A O 1
ATOM 1343 N N . GLY A 1 176 ? -4.409 -11.744 -19.553 1.00 38.94 176 GLY A N 1
ATOM 1344 C CA . GLY A 1 176 ? -5.272 -11.313 -20.650 1.00 38.94 176 GLY A CA 1
ATOM 1345 C C . GLY A 1 176 ? -4.863 -10.043 -21.401 1.00 38.94 176 GLY A C 1
ATOM 1346 O O . GLY A 1 176 ? -5.679 -9.482 -22.122 1.00 38.94 176 GLY A O 1
ATOM 1347 N N . MET A 1 177 ? -3.631 -9.574 -21.249 1.00 39.56 177 MET A N 1
ATOM 1348 C CA . MET A 1 177 ? -3.026 -8.485 -21.988 1.00 39.56 177 MET A CA 1
ATOM 1349 C C . MET A 1 177 ? -1.859 -9.119 -22.719 1.00 39.56 177 MET A C 1
ATOM 1351 O O . MET A 1 177 ? -0.737 -9.136 -22.223 1.00 39.56 177 MET A O 1
ATOM 1355 N N . GLY A 1 178 ? -2.172 -9.724 -23.867 1.00 37.12 178 GLY A N 1
ATOM 1356 C CA . GLY A 1 178 ? -1.234 -10.455 -24.713 1.00 37.12 178 GLY A CA 1
ATOM 1357 C C . GLY A 1 178 ? -0.080 -9.577 -25.180 1.00 37.12 178 GLY A C 1
ATOM 1358 O O . GLY A 1 178 ? -0.145 -8.991 -26.250 1.00 37.12 178 GLY A O 1
ATOM 1359 N N . TRP A 1 179 ? 0.957 -9.484 -24.357 1.00 44.59 179 TRP A N 1
ATOM 1360 C CA . TRP A 1 179 ? 2.231 -8.840 -24.657 1.00 44.59 179 TRP A CA 1
ATOM 1361 C C . TRP A 1 179 ? 3.346 -9.638 -23.969 1.00 44.59 179 TRP A C 1
ATOM 1363 O O . TRP A 1 179 ? 4.091 -9.127 -23.140 1.00 44.59 179 TRP A O 1
ATOM 1373 N N . GLY A 1 180 ? 3.420 -10.928 -24.296 1.00 32.34 180 GLY A N 1
ATOM 1374 C CA . GLY A 1 180 ? 4.613 -11.757 -24.148 1.00 32.34 180 GLY A CA 1
ATOM 1375 C C . GLY A 1 180 ? 4.994 -12.283 -25.535 1.00 32.34 180 GLY A C 1
ATOM 1376 O O . GLY A 1 180 ? 4.089 -12.534 -26.339 1.00 32.34 180 GLY A O 1
ATOM 1377 N N . PRO A 1 181 ? 6.290 -12.410 -25.870 1.00 34.53 181 PRO A N 1
ATOM 1378 C CA . PRO A 1 181 ? 6.696 -12.938 -27.161 1.00 34.53 181 PRO A CA 1
ATOM 1379 C C . PRO A 1 181 ? 6.261 -14.403 -27.216 1.00 34.53 181 PRO A C 1
ATOM 1381 O O . PRO A 1 181 ? 6.757 -15.238 -26.461 1.00 34.53 181 PRO A O 1
ATOM 1384 N N . GLY A 1 182 ? 5.289 -14.705 -28.077 1.00 32.44 182 GLY A N 1
ATOM 1385 C CA . GLY A 1 182 ? 4.924 -16.082 -28.380 1.00 32.44 182 GLY A CA 1
ATOM 1386 C C . GLY A 1 182 ? 6.148 -16.861 -28.881 1.00 32.44 182 GLY A C 1
ATOM 1387 O O . GLY A 1 182 ? 7.077 -16.265 -29.438 1.00 32.44 182 GLY A O 1
ATOM 1388 N N . PRO A 1 183 ? 6.187 -18.186 -28.685 1.00 38.09 183 PRO A N 1
ATOM 1389 C CA . PRO A 1 183 ? 7.292 -18.992 -29.165 1.00 38.09 183 PRO A CA 1
ATOM 1390 C C . PRO A 1 183 ? 7.257 -19.011 -30.697 1.00 38.09 183 PRO A C 1
ATOM 1392 O O . PRO A 1 183 ? 6.374 -19.614 -31.292 1.00 38.09 183 PRO A O 1
ATOM 1395 N N . GLY A 1 184 ? 8.233 -18.342 -31.310 1.00 43.44 184 GLY A N 1
ATOM 1396 C CA . GLY A 1 184 ? 8.627 -18.529 -32.704 1.00 43.44 184 GLY A CA 1
ATOM 1397 C C . GLY A 1 184 ? 7.615 -18.085 -33.760 1.00 43.44 184 GLY A C 1
ATOM 1398 O O . GLY A 1 184 ? 6.844 -18.893 -34.254 1.00 43.44 184 GLY A O 1
ATOM 1399 N N . ASP A 1 185 ? 7.759 -16.851 -34.239 1.00 33.44 185 ASP A N 1
ATOM 1400 C CA . ASP A 1 185 ? 8.013 -16.685 -35.672 1.00 33.44 185 ASP A CA 1
ATOM 1401 C C . ASP A 1 185 ? 8.853 -15.425 -35.916 1.00 33.44 185 ASP A C 1
ATOM 1403 O O . ASP A 1 185 ? 8.668 -14.389 -35.272 1.00 33.44 185 ASP A O 1
ATOM 1407 N N . GLY A 1 186 ? 9.860 -15.547 -36.775 1.00 35.28 186 GLY A N 1
ATOM 1408 C CA . GLY A 1 186 ? 10.881 -14.527 -36.983 1.00 35.28 186 GLY A CA 1
ATOM 1409 C C . GLY A 1 186 ? 10.311 -13.276 -37.644 1.00 35.28 186 GLY A C 1
ATOM 1410 O O . GLY A 1 186 ? 9.901 -13.312 -38.802 1.00 35.28 186 GLY A O 1
ATOM 1411 N N . LEU A 1 187 ? 10.361 -12.135 -36.952 1.00 31.00 187 LEU A N 1
ATOM 1412 C CA . LEU A 1 187 ? 10.148 -10.842 -37.598 1.00 31.00 187 LEU A CA 1
ATOM 1413 C C . LEU A 1 187 ? 11.398 -10.475 -38.403 1.00 31.00 187 LEU A C 1
ATOM 1415 O O . LEU A 1 187 ? 12.371 -9.914 -37.900 1.00 31.00 187 LEU A O 1
ATOM 1419 N N . VAL A 1 188 ? 11.355 -10.848 -39.679 1.00 35.25 188 VAL A N 1
ATOM 1420 C CA . VAL A 1 188 ? 12.244 -10.369 -40.732 1.00 35.25 188 VAL A CA 1
ATOM 1421 C C . VAL A 1 188 ? 12.152 -8.842 -40.831 1.00 35.25 188 VAL A C 1
ATOM 1423 O O . VAL A 1 188 ? 11.093 -8.275 -41.088 1.00 35.25 188 VAL A O 1
ATOM 1426 N N . ASN A 1 189 ? 13.281 -8.159 -40.638 1.00 34.50 189 ASN A N 1
ATOM 1427 C CA . ASN A 1 189 ? 13.429 -6.756 -41.015 1.00 34.50 189 ASN A CA 1
ATOM 1428 C C . ASN A 1 189 ? 13.306 -6.645 -42.541 1.00 34.50 189 ASN A C 1
ATOM 1430 O O . ASN A 1 189 ? 14.214 -7.043 -43.268 1.00 34.50 189 ASN A O 1
ATOM 1434 N N . GLY A 1 190 ? 12.194 -6.093 -43.021 1.00 31.03 190 GLY A N 1
ATOM 1435 C CA . GLY A 1 190 ? 11.958 -5.825 -44.435 1.00 31.03 190 GLY A CA 1
ATOM 1436 C C . GLY A 1 190 ? 11.416 -4.418 -44.640 1.00 31.03 190 GLY A C 1
ATOM 1437 O O . GLY A 1 190 ? 10.207 -4.218 -44.684 1.00 31.03 190 GLY A O 1
ATOM 1438 N N . LEU A 1 191 ? 12.319 -3.446 -44.790 1.00 32.38 191 LEU A N 1
ATOM 1439 C CA . LEU A 1 191 ? 12.026 -2.191 -45.481 1.00 32.38 191 LEU A CA 1
ATOM 1440 C C . LEU A 1 191 ? 11.642 -2.533 -46.927 1.00 32.38 191 LEU A C 1
ATOM 1442 O O . LEU A 1 191 ? 12.496 -2.887 -47.738 1.00 32.38 191 LEU A O 1
ATOM 1446 N N . THR A 1 192 ? 10.356 -2.453 -47.250 1.00 34.88 192 THR A N 1
ATOM 1447 C CA . THR A 1 192 ? 9.876 -2.500 -48.632 1.00 34.88 192 THR A CA 1
ATOM 1448 C C . THR A 1 192 ? 10.191 -1.170 -49.313 1.00 34.88 192 THR A C 1
ATOM 1450 O O . THR A 1 192 ? 9.513 -0.173 -49.068 1.00 34.88 192 THR A O 1
ATOM 1453 N N . ASN A 1 193 ? 11.207 -1.154 -50.178 1.00 34.03 193 ASN A N 1
ATOM 1454 C CA . ASN A 1 193 ? 11.348 -0.117 -51.199 1.00 34.03 193 ASN A CA 1
ATOM 1455 C C . ASN A 1 193 ? 10.255 -0.328 -52.256 1.00 34.03 193 ASN A C 1
ATOM 1457 O O . ASN A 1 193 ? 10.240 -1.352 -52.939 1.00 34.03 193 ASN A O 1
ATOM 1461 N N . GLY A 1 194 ? 9.339 0.633 -52.366 1.00 37.47 194 GLY A N 1
ATOM 1462 C CA . GLY A 1 194 ? 8.354 0.710 -53.438 1.00 37.47 194 GLY A CA 1
ATOM 1463 C C . GLY A 1 194 ? 8.885 1.536 -54.609 1.00 37.47 194 GLY A C 1
ATOM 1464 O O . GLY A 1 194 ? 9.292 2.671 -54.392 1.00 37.47 194 GLY A O 1
ATOM 1465 N N . HIS A 1 195 ? 8.876 0.890 -55.781 1.00 36.78 195 HIS A N 1
ATOM 1466 C CA . HIS A 1 195 ? 8.761 1.379 -57.167 1.00 36.78 195 HIS A CA 1
ATOM 1467 C C . HIS A 1 195 ? 9.343 2.737 -57.584 1.00 36.78 195 HIS A C 1
ATOM 1469 O O . HIS A 1 195 ? 8.841 3.786 -57.131 1.00 36.78 195 HIS A O 1
#

Sequence (195 aa):
MNYTYLPVSPYPLPATSISSSSSTSGPVIIMTTQPSTKKTLNLTSNPRVSLLVHDWVSHRPSLSSANAFAPSTSPLHQTQSVSSLSTFLTNLNSAALSSISATLNGYAHLVPHNTEEEEYYKRVHLENNPQSENKCYLEGEQVRVVVVRIGWARVADFRGGVTDWTAEGEEGNDGGMGWGPGPGDGLVNGLTNGH

InterPro domains:
  IPR012349 FMN-binding split barrel [G3DSA:2.30.110.10] (9-160)
  IPR052841 Pyridoxamine phosphate oxidase-like [PTHR28040] (1-170)